Protein AF-A0AA85IUN3-F1 (afdb_monomer_lite)

InterPro domains:
  IPR039779 RFX-like DNA-binding protein [PTHR12619] (40-293)
  IPR057321 RFX1-4/6/8-like, BCD domain [PF25340] (62-292)

Sequence (294 aa):
MPSQHCSFDDDDDENSSYNKDDKRDIPSGKGGGSRLKNEPSLSSSSSSSSTSSFKEDVVTFCRLYALSAGYMLDAVVNLDFTAIETVWKAFWCTEEVRDSRLKQSLSQERLYSLVSDPAILQFVRLYDRTFYQSLAEVLIPNVLRPIPPTLTQAIRNFAKSLEGWMRQATLGLDSALVGLKVSAVSALAQTLRRYTSLNHLAQAARAVLKNANQINQMLTDLNRVDFNNVQEQASWVCQCSDATVSQLEHDFKRILQKHASLEEWAQWLDTVVTSILQPLEGNSLAYTKAARNK

Organism: Trichobilharzia regenti (NCBI:txid157069)

Radius of gyration: 29.85 Å; chains: 1; bounding box: 61×58×92 Å

Secondary structure (DSSP, 8-state):
------PPP-----------------------------PPP----SHHHHHHHHHHHHHHHHHHHHHHHHHHHHHHHTT-HHHHHHHHHHHH--SS-TT-TT--SS-HHHHHHHHTSHHHHHHHHHHHHHHHHHHHHHH-S-TTSPPPHHHHHHHHHHHHHHHHHHHHHTTTS-HHHHHHHHHHHHHHHHHHHHHHHHHHHHHHHHHHHT-HHHHHHHHHHHTTS-HHHHHHHHH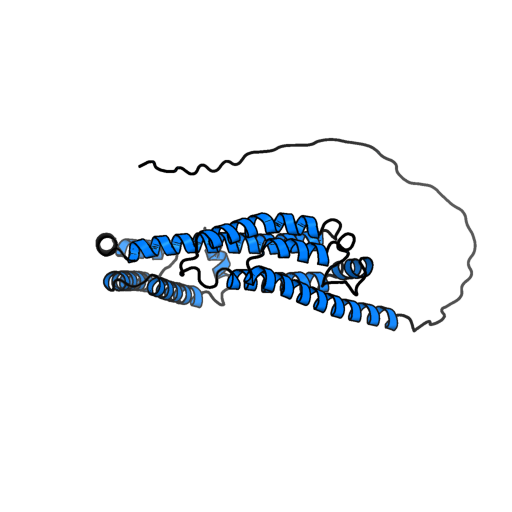HHH---HHHHHHHHHHHHHHHHTT--HHHHHHHHHHHHHHHHTTTTT-HHHHHHHHHT-

Foldseek 3Di:
DDDDDDDDDDDDDDDDDDDDDDDDDDDDDDDDDDDDDDDDDDPPDDVPPVVVVLVVLVVLLVVLVVVLLVQCLVCLLVLVLVVNLVSLLVSQVPPPCPDDPSPRPADPVSVQVQCVDPVSLVVCLVVLLVSLVVSLCSLQVDLLDDDPPVSLVSLLVSLVCQLVSLCVSNPPGDPSSSVSSNVSSPVSSVSSVVSSVSSVVSVVVQVQLVDLVSLVVVLVVLVPDDLVVVQVVCCVPPVDHSVLSVVVSVVVNVCSVVSHGSVVVVVVVVVNCCVVCVVVVPPPPVVVVVVVVD

Structure (mmCIF, N/CA/C/O backbone):
data_AF-A0AA85IUN3-F1
#
_entry.id   AF-A0AA85IUN3-F1
#
loop_
_atom_site.group_PDB
_atom_site.id
_atom_site.type_symbol
_atom_site.label_atom_id
_atom_site.label_alt_id
_atom_site.label_comp_id
_atom_site.label_asym_id
_atom_site.label_entity_id
_atom_site.label_seq_id
_atom_site.pdbx_PDB_ins_code
_atom_site.Cartn_x
_atom_site.Cartn_y
_atom_site.Cartn_z
_atom_site.occupancy
_atom_site.B_iso_or_equiv
_atom_site.auth_seq_id
_atom_site.auth_comp_id
_atom_site.auth_asym_id
_atom_site.auth_atom_id
_atom_site.pdbx_PDB_model_num
ATOM 1 N N . MET A 1 1 ? 13.852 -7.041 34.822 1.00 37.03 1 MET A N 1
ATOM 2 C CA . MET A 1 1 ? 13.313 -7.177 33.452 1.00 37.03 1 MET A CA 1
ATOM 3 C C . MET A 1 1 ? 13.438 -5.808 32.801 1.00 37.03 1 MET A C 1
ATOM 5 O O . MET A 1 1 ? 12.721 -4.916 33.234 1.00 37.03 1 MET A O 1
ATOM 9 N N . PRO A 1 2 ? 14.441 -5.582 31.938 1.00 30.70 2 PRO A N 1
ATOM 10 C CA . PRO A 1 2 ? 14.814 -4.238 31.513 1.00 30.70 2 PRO A CA 1
ATOM 11 C C . PRO A 1 2 ? 13.939 -3.737 30.359 1.00 30.70 2 PRO A C 1
ATOM 13 O O . PRO A 1 2 ? 13.685 -4.452 29.391 1.00 30.70 2 PRO A O 1
ATOM 16 N N . SER A 1 3 ? 13.498 -2.491 30.501 1.00 30.30 3 SER A N 1
ATOM 17 C CA . SER A 1 3 ? 12.753 -1.692 29.535 1.00 30.30 3 SER A CA 1
ATOM 18 C C . SER A 1 3 ? 13.647 -1.308 28.352 1.00 30.30 3 SER A C 1
ATOM 20 O O . SER A 1 3 ? 14.710 -0.725 28.553 1.00 30.30 3 SER A O 1
ATOM 22 N N . GLN A 1 4 ? 13.225 -1.610 27.123 1.00 35.62 4 GLN A N 1
ATOM 23 C CA . GLN A 1 4 ? 13.890 -1.117 25.915 1.00 35.62 4 GLN A CA 1
ATOM 24 C C . GLN A 1 4 ? 13.298 0.239 25.517 1.00 35.62 4 GLN A C 1
ATOM 26 O O . GLN A 1 4 ? 12.176 0.329 25.024 1.00 35.62 4 GLN A O 1
ATOM 31 N N . HIS A 1 5 ? 14.080 1.287 25.767 1.00 30.17 5 HIS A N 1
ATOM 32 C CA . HIS A 1 5 ? 13.984 2.583 25.105 1.00 30.17 5 HIS A CA 1
ATOM 33 C C . HIS A 1 5 ? 14.525 2.419 23.677 1.00 30.17 5 HIS A C 1
ATOM 35 O O . HIS A 1 5 ? 15.660 1.977 23.508 1.00 30.17 5 HIS A O 1
ATOM 41 N N . CYS A 1 6 ? 13.742 2.775 22.659 1.00 30.34 6 CYS A N 1
ATOM 42 C CA . CYS A 1 6 ? 14.269 3.004 21.313 1.00 30.34 6 CYS A CA 1
ATOM 43 C C . CYS A 1 6 ? 14.394 4.512 21.099 1.00 30.34 6 CYS A C 1
ATOM 45 O O . CYS A 1 6 ? 13.388 5.206 20.952 1.00 30.34 6 CYS A O 1
ATOM 47 N N . SER A 1 7 ? 15.636 4.985 21.135 1.00 26.11 7 SER A N 1
ATOM 48 C CA . SER A 1 7 ? 16.068 6.296 20.657 1.00 26.11 7 SER A CA 1
ATOM 49 C C . SER A 1 7 ? 16.063 6.296 19.126 1.00 26.11 7 SER A C 1
ATOM 51 O O . SER A 1 7 ? 16.419 5.290 18.511 1.00 26.11 7 SER A O 1
ATOM 53 N N . PHE A 1 8 ? 15.621 7.398 18.525 1.00 31.77 8 PHE A N 1
ATOM 54 C CA . PHE A 1 8 ? 15.791 7.685 17.103 1.00 31.77 8 PHE A CA 1
ATOM 55 C C . PHE A 1 8 ? 16.961 8.663 16.981 1.00 31.77 8 PHE A C 1
ATOM 57 O O . PHE A 1 8 ? 16.885 9.752 17.545 1.00 31.77 8 PHE A O 1
ATOM 64 N N . ASP A 1 9 ? 18.011 8.236 16.284 1.00 29.97 9 ASP A N 1
ATOM 65 C CA . ASP A 1 9 ? 19.128 9.073 15.851 1.00 29.97 9 ASP A CA 1
ATOM 66 C C . ASP A 1 9 ? 18.795 9.613 14.449 1.00 29.97 9 ASP A C 1
ATOM 68 O O . ASP A 1 9 ? 18.555 8.829 13.526 1.00 29.97 9 ASP A O 1
ATOM 72 N N . ASP A 1 10 ? 18.749 10.938 14.315 1.00 32.06 10 ASP A N 1
ATOM 73 C CA . ASP A 1 10 ? 18.833 11.674 13.051 1.00 32.06 10 ASP A CA 1
ATOM 74 C C . ASP A 1 10 ? 20.176 12.407 13.095 1.00 32.06 10 ASP A C 1
ATOM 76 O O . ASP A 1 10 ? 20.345 13.279 13.943 1.00 32.06 10 ASP A O 1
ATOM 80 N N . ASP A 1 11 ? 21.104 12.051 12.209 1.00 32.88 11 ASP A N 1
ATOM 81 C CA . ASP A 1 11 ? 22.369 12.761 12.022 1.00 32.88 11 ASP A CA 1
ATOM 82 C C . ASP A 1 11 ? 22.768 12.768 10.534 1.00 32.88 11 ASP A C 1
ATOM 84 O O . ASP A 1 11 ? 22.587 11.778 9.813 1.00 32.88 11 ASP A O 1
ATOM 88 N N . ASP A 1 12 ? 23.343 13.919 10.169 1.00 33.00 12 ASP A N 1
ATOM 89 C CA . ASP A 1 12 ? 24.314 14.202 9.101 1.00 33.00 12 ASP A CA 1
ATOM 90 C C . ASP A 1 12 ? 23.817 14.324 7.636 1.00 33.00 12 ASP A C 1
ATOM 92 O O . ASP A 1 12 ? 22.993 13.558 7.143 1.00 33.00 12 ASP A O 1
ATOM 96 N N . ASP A 1 13 ? 24.322 15.231 6.792 1.00 32.50 13 ASP A N 1
ATOM 97 C CA . ASP A 1 13 ? 25.187 16.396 6.988 1.00 32.50 13 ASP A CA 1
ATOM 98 C C . ASP A 1 13 ? 25.218 17.255 5.707 1.00 32.50 13 ASP A C 1
ATOM 100 O O . ASP A 1 13 ? 25.005 16.789 4.585 1.00 32.50 13 ASP A O 1
ATOM 104 N N . GLU A 1 14 ? 25.507 18.529 5.943 1.00 29.39 14 GLU A N 1
ATOM 105 C CA . GLU A 1 14 ? 26.376 19.472 5.229 1.00 29.39 14 GLU A CA 1
ATOM 106 C C . GLU A 1 14 ? 26.946 19.232 3.795 1.00 29.39 14 GLU A C 1
ATOM 108 O O . GLU A 1 14 ? 27.650 18.277 3.490 1.00 29.39 14 GLU A O 1
ATOM 113 N N . ASN A 1 15 ? 26.817 20.321 3.011 1.00 27.33 15 ASN A N 1
ATOM 114 C CA . ASN A 1 15 ? 27.890 21.076 2.323 1.00 27.33 15 ASN A CA 1
ATOM 115 C C . ASN A 1 15 ? 28.485 20.583 0.979 1.00 27.33 15 ASN A C 1
ATOM 117 O O . ASN A 1 15 ? 29.079 19.517 0.884 1.00 27.33 15 ASN A O 1
ATOM 121 N N . SER A 1 16 ? 28.477 21.461 -0.039 1.00 28.55 16 SER A N 1
ATOM 122 C CA . SER A 1 16 ? 29.704 21.874 -0.753 1.00 28.55 16 SER A CA 1
ATOM 123 C C . SER A 1 16 ? 29.454 23.023 -1.747 1.00 28.55 16 SER A C 1
ATOM 125 O O . SER A 1 16 ? 28.372 23.201 -2.301 1.00 28.55 16 SER A O 1
ATOM 127 N N . SER A 1 17 ? 30.519 23.793 -1.940 1.00 25.77 17 SER A N 1
ATOM 128 C CA . SER A 1 17 ? 30.672 25.132 -2.501 1.00 25.77 17 SER A CA 1
ATOM 129 C C . SER A 1 17 ? 31.400 25.131 -3.867 1.00 25.77 17 SER A C 1
ATOM 131 O O . SER A 1 17 ? 31.991 24.124 -4.244 1.00 25.77 17 SER A O 1
ATOM 133 N N . TYR A 1 18 ? 31.474 26.321 -4.498 1.00 27.25 18 TYR A N 1
ATOM 134 C CA . TYR A 1 18 ? 32.397 26.772 -5.577 1.00 27.25 18 TYR A CA 1
ATOM 135 C C . TYR A 1 18 ? 32.131 26.241 -7.007 1.00 27.25 18 TYR A C 1
ATOM 137 O O . TYR A 1 18 ? 31.728 25.102 -7.171 1.00 27.25 18 TYR A O 1
ATOM 145 N N . ASN A 1 19 ? 32.315 26.955 -8.134 1.00 28.48 19 ASN A N 1
ATOM 146 C CA . ASN A 1 19 ? 33.008 28.196 -8.561 1.00 28.48 19 ASN A CA 1
ATOM 147 C C . ASN A 1 19 ? 32.305 28.694 -9.866 1.00 28.48 19 ASN A C 1
ATOM 149 O O . ASN A 1 19 ? 31.767 27.869 -10.596 1.00 28.48 19 ASN A O 1
ATOM 153 N N . LYS A 1 20 ? 32.062 29.994 -10.106 1.00 29.80 20 LYS A N 1
ATOM 154 C CA . LYS A 1 20 ? 32.876 31.017 -10.822 1.00 29.80 20 LYS A CA 1
ATOM 155 C C . LYS A 1 20 ? 33.316 30.724 -12.275 1.00 29.80 20 LYS A C 1
ATOM 157 O O . LYS A 1 20 ? 33.877 29.673 -12.549 1.00 29.80 20 LYS A O 1
ATOM 162 N N . ASP A 1 21 ? 33.140 31.778 -13.091 1.00 31.59 21 ASP A N 1
ATOM 163 C CA . ASP A 1 21 ? 33.751 32.144 -14.392 1.00 31.59 21 ASP A CA 1
ATOM 164 C C . ASP A 1 21 ? 32.856 31.954 -15.631 1.00 31.59 21 ASP A C 1
ATOM 166 O O . ASP A 1 21 ? 32.125 30.979 -15.735 1.00 31.59 21 ASP A O 1
ATOM 170 N N . ASP A 1 22 ? 32.879 32.776 -16.681 1.00 33.44 22 ASP A N 1
ATOM 171 C CA . ASP A 1 22 ? 33.095 34.212 -16.906 1.00 33.44 22 ASP A CA 1
ATOM 172 C C . ASP A 1 22 ? 32.627 34.464 -18.368 1.00 33.44 22 ASP A C 1
ATOM 174 O O . ASP A 1 22 ? 32.511 33.546 -19.181 1.00 33.44 22 ASP A O 1
ATOM 178 N N . LYS A 1 23 ? 32.324 35.719 -18.688 1.00 33.06 23 LYS A N 1
ATOM 179 C CA . LYS A 1 23 ? 31.712 36.277 -19.911 1.00 33.06 23 LYS A CA 1
ATOM 180 C C . LYS A 1 23 ? 32.319 35.855 -21.268 1.00 33.06 23 LYS A C 1
ATOM 182 O O . LYS A 1 23 ? 33.537 35.748 -21.407 1.00 33.06 23 LYS A O 1
ATOM 187 N N . ARG A 1 24 ? 31.489 35.905 -22.333 1.00 30.31 24 ARG A N 1
ATOM 188 C CA . ARG A 1 24 ? 31.649 36.877 -23.451 1.00 30.31 24 ARG A CA 1
ATOM 189 C C . ARG A 1 24 ? 30.483 36.893 -24.458 1.00 30.31 24 ARG A C 1
ATOM 191 O O . ARG A 1 24 ? 30.042 35.860 -24.946 1.00 30.31 24 ARG A O 1
ATOM 198 N N . ASP A 1 25 ? 30.072 38.118 -24.780 1.00 33.16 25 ASP A N 1
ATOM 199 C CA . ASP A 1 25 ? 29.035 38.555 -25.721 1.00 33.16 25 ASP A CA 1
ATOM 200 C C . ASP A 1 25 ? 29.553 38.752 -27.173 1.00 33.16 25 ASP A C 1
ATOM 202 O O . ASP A 1 25 ? 30.618 39.330 -27.368 1.00 33.16 25 ASP A O 1
ATOM 206 N N . ILE A 1 26 ? 28.755 38.279 -28.149 1.00 34.84 26 ILE A N 1
ATOM 207 C CA . ILE A 1 26 ? 28.127 38.953 -29.331 1.00 34.84 26 ILE A CA 1
ATOM 208 C C . ILE A 1 26 ? 28.970 39.693 -30.429 1.00 34.84 26 ILE A C 1
ATOM 210 O O . ILE A 1 26 ? 30.052 40.206 -30.167 1.00 34.84 26 ILE A O 1
ATOM 214 N N . PRO A 1 27 ? 28.481 39.732 -31.707 1.00 47.47 27 PRO A N 1
ATOM 215 C CA . PRO A 1 27 ? 29.265 39.615 -32.947 1.00 47.47 27 PRO A CA 1
ATOM 216 C C . PRO A 1 27 ? 29.173 40.829 -33.910 1.00 47.47 27 PRO A C 1
ATOM 218 O O . PRO A 1 27 ? 28.515 41.825 -33.625 1.00 47.47 27 PRO A O 1
ATOM 221 N N . SER A 1 28 ? 29.779 40.710 -35.105 1.00 32.25 28 SER A N 1
ATOM 222 C CA . SER A 1 28 ? 29.529 41.472 -36.359 1.00 32.25 28 SER A CA 1
ATOM 223 C C . SER A 1 28 ? 30.390 40.851 -37.483 1.00 32.25 28 SER A C 1
ATOM 225 O O . SER A 1 28 ? 31.487 40.404 -37.189 1.00 32.25 28 SER A O 1
ATOM 227 N N . GLY A 1 29 ? 30.069 40.765 -38.779 1.00 29.89 29 GLY A N 1
ATOM 228 C CA . GLY A 1 29 ? 28.928 41.148 -39.606 1.00 29.89 29 GLY A CA 1
ATOM 229 C C . GLY A 1 29 ? 29.334 41.128 -41.106 1.00 29.89 29 GLY A C 1
ATOM 230 O O . GLY A 1 29 ? 30.452 41.506 -41.434 1.00 29.89 29 GLY A O 1
ATOM 231 N N . LYS A 1 30 ? 28.368 40.776 -41.978 1.00 31.20 30 LYS A N 1
ATOM 232 C CA . LYS A 1 30 ? 28.161 41.135 -43.413 1.00 31.20 30 LYS A CA 1
ATOM 233 C C . LYS A 1 30 ? 28.865 40.428 -44.598 1.00 31.20 30 LYS A C 1
ATOM 235 O O . LYS A 1 30 ? 30.079 40.415 -44.729 1.00 31.20 30 LYS A O 1
ATOM 240 N N . GLY A 1 31 ? 27.994 40.114 -45.576 1.00 29.70 31 GLY A N 1
ATOM 241 C CA . GLY A 1 31 ? 28.210 40.061 -47.037 1.00 29.70 31 GLY A CA 1
ATOM 242 C C . GLY A 1 31 ? 27.924 38.670 -47.618 1.00 29.70 31 GLY A C 1
ATOM 243 O O . GLY A 1 31 ? 28.527 37.716 -47.165 1.00 29.70 31 GLY A O 1
ATOM 244 N N . GLY A 1 32 ? 27.042 38.400 -48.583 1.00 28.91 32 GLY A N 1
ATOM 245 C CA . GLY A 1 32 ? 26.171 39.171 -49.472 1.00 28.91 32 GLY A CA 1
ATOM 246 C C . GLY A 1 32 ? 25.905 38.306 -50.725 1.00 28.91 32 GLY A C 1
ATOM 247 O O . GLY A 1 32 ? 26.834 37.670 -51.206 1.00 28.91 32 GLY A O 1
ATOM 248 N N . GLY A 1 33 ? 24.676 38.291 -51.266 1.00 29.78 33 GLY A N 1
ATOM 249 C CA . GLY A 1 33 ? 24.430 37.960 -52.685 1.00 29.78 33 GLY A CA 1
ATOM 250 C C . GLY A 1 33 ? 23.595 36.715 -53.051 1.00 29.78 33 GLY A C 1
ATOM 251 O O . GLY A 1 33 ? 24.077 35.594 -53.003 1.00 29.78 33 GLY A O 1
ATOM 252 N N . SER A 1 34 ? 22.398 36.991 -53.596 1.00 34.56 34 SER A N 1
ATOM 253 C CA . SER A 1 34 ? 21.799 36.350 -54.793 1.00 34.56 34 SER A CA 1
ATOM 254 C C . SER A 1 34 ? 20.933 35.074 -54.693 1.00 34.56 34 SER A C 1
ATOM 256 O O . SER A 1 34 ? 21.326 33.971 -55.042 1.00 34.56 34 SER A O 1
ATOM 258 N N . ARG A 1 35 ? 19.663 35.314 -54.341 1.00 33.25 35 ARG A N 1
ATOM 259 C CA . ARG A 1 35 ? 18.396 34.955 -55.032 1.00 33.25 35 ARG A CA 1
ATOM 260 C C . ARG A 1 35 ? 18.445 33.988 -56.242 1.00 33.25 35 ARG A C 1
ATOM 262 O O . ARG A 1 35 ? 18.804 34.417 -57.332 1.00 33.25 35 ARG A O 1
ATOM 269 N N . LEU A 1 36 ? 17.815 32.814 -56.106 1.00 35.56 36 LEU A N 1
ATOM 270 C CA . LEU A 1 36 ? 16.981 32.173 -57.141 1.00 35.56 36 LEU A CA 1
ATOM 271 C C . LEU A 1 36 ? 15.770 31.494 -56.473 1.00 35.56 36 LEU A C 1
ATOM 273 O O . LEU A 1 36 ? 15.908 30.774 -55.489 1.00 35.56 36 LEU A O 1
ATOM 277 N N . LYS A 1 37 ? 14.576 31.796 -56.992 1.00 36.66 37 LYS A N 1
ATOM 278 C CA . LYS A 1 37 ? 13.285 31.202 -56.619 1.00 36.66 37 LYS A CA 1
ATOM 279 C C . LYS A 1 37 ? 13.107 29.880 -57.371 1.00 36.66 37 LYS A C 1
ATOM 281 O O . LYS A 1 37 ? 13.406 29.861 -58.558 1.00 36.66 37 LYS A O 1
ATOM 286 N N . ASN A 1 38 ? 12.537 28.864 -56.724 1.00 33.88 38 ASN A N 1
ATOM 287 C CA . ASN A 1 38 ? 11.651 27.879 -57.354 1.00 33.88 38 ASN A CA 1
ATOM 288 C C . ASN A 1 38 ? 10.685 27.309 -56.295 1.00 33.88 38 ASN A C 1
ATOM 290 O O . ASN A 1 38 ? 11.098 26.945 -55.198 1.00 33.88 38 ASN A O 1
ATOM 294 N N . GLU A 1 39 ? 9.400 27.332 -56.643 1.00 37.00 39 GLU A N 1
ATOM 295 C CA . GLU A 1 39 ? 8.210 26.870 -55.903 1.00 37.00 39 GLU A CA 1
ATOM 296 C C . GLU A 1 39 ? 8.082 25.320 -55.916 1.00 37.00 39 GLU A C 1
ATOM 298 O O . GLU A 1 39 ? 8.860 24.654 -56.605 1.00 37.00 39 GLU A O 1
ATOM 303 N N . PRO A 1 40 ? 7.163 24.722 -55.127 1.00 40.44 40 PRO A N 1
ATOM 304 C CA . PRO A 1 40 ? 7.399 23.478 -54.403 1.00 40.44 40 PRO A CA 1
ATOM 305 C C . PRO A 1 40 ? 7.016 22.222 -55.189 1.00 40.44 40 PRO A C 1
ATOM 307 O O . PRO A 1 40 ? 5.962 22.142 -55.818 1.00 40.44 40 PRO A O 1
ATOM 310 N N . SER A 1 41 ? 7.833 21.178 -55.060 1.00 32.94 41 SER A N 1
ATOM 311 C CA . SER A 1 41 ? 7.421 19.810 -55.354 1.00 32.94 41 SER A CA 1
ATOM 312 C C . SER A 1 41 ? 6.710 19.220 -54.134 1.00 32.94 41 SER A C 1
ATOM 314 O O . SER A 1 41 ? 7.278 19.066 -53.054 1.00 32.94 41 SER A O 1
ATOM 316 N N . LEU A 1 42 ? 5.435 18.890 -54.326 1.00 47.66 42 LEU A N 1
ATOM 317 C CA . LEU A 1 42 ? 4.625 18.090 -53.415 1.00 47.66 42 LEU A CA 1
ATOM 318 C C . LEU A 1 42 ? 5.276 16.700 -53.263 1.00 47.66 42 LEU A C 1
ATOM 320 O O . LEU A 1 42 ? 5.166 15.859 -54.152 1.00 47.66 42 LEU A O 1
ATOM 324 N N . SER A 1 43 ? 5.951 16.443 -52.142 1.00 39.19 43 SER A N 1
ATOM 325 C CA . SER A 1 43 ? 6.335 15.094 -51.706 1.00 39.19 43 SER A CA 1
ATOM 326 C C . SER A 1 43 ? 5.476 14.674 -50.514 1.00 39.19 43 SER A C 1
ATOM 328 O O . SER A 1 43 ? 5.918 14.513 -49.380 1.00 39.19 43 SER A O 1
ATOM 330 N N . SER A 1 44 ? 4.191 14.463 -50.784 1.00 48.41 44 SER A N 1
ATOM 331 C CA . SER A 1 44 ? 3.369 13.591 -49.954 1.00 48.41 44 SER A CA 1
ATOM 332 C C . SER A 1 44 ? 3.851 12.153 -50.151 1.00 48.41 44 SER A C 1
ATOM 334 O O . SER A 1 44 ? 3.577 11.589 -51.209 1.00 48.41 44 SER A O 1
ATOM 336 N N . SER A 1 45 ? 4.590 11.596 -49.180 1.00 49.34 45 SER A N 1
ATOM 337 C CA . SER A 1 45 ? 4.588 10.174 -48.752 1.00 49.34 45 SER A CA 1
ATOM 338 C C . SER A 1 45 ? 5.872 9.810 -47.989 1.00 49.34 45 SER A C 1
ATOM 340 O O . SER A 1 45 ? 6.764 9.164 -48.529 1.00 49.34 45 SER A O 1
ATOM 342 N N . SER A 1 46 ? 5.975 10.189 -46.715 1.00 44.53 46 SER A N 1
ATOM 343 C CA . SER A 1 46 ? 6.959 9.581 -45.794 1.00 44.53 46 SER A CA 1
ATOM 344 C C . SER A 1 46 ? 6.514 9.543 -44.327 1.00 44.53 46 SER A C 1
ATOM 346 O O . SER A 1 46 ? 7.193 8.952 -43.494 1.00 44.53 46 SER A O 1
ATOM 348 N N . SER A 1 47 ? 5.340 10.084 -43.989 1.00 45.59 47 SER A N 1
ATOM 349 C CA . SER A 1 47 ? 4.822 10.100 -42.615 1.00 45.59 47 SER A CA 1
ATOM 350 C C . SER A 1 47 ? 4.149 8.794 -42.170 1.00 45.59 47 SER A C 1
ATOM 352 O O . SER A 1 47 ? 3.923 8.614 -40.979 1.00 45.59 47 SER A O 1
ATOM 354 N N . SER A 1 48 ? 3.841 7.857 -43.074 1.00 47.34 48 SER A N 1
ATOM 355 C CA . SER A 1 48 ? 3.134 6.613 -42.723 1.00 47.34 48 SER A CA 1
ATOM 356 C C . SER A 1 48 ? 4.041 5.499 -42.179 1.00 47.34 48 SER A C 1
ATOM 358 O O . SER A 1 48 ? 3.587 4.721 -41.344 1.00 47.34 48 SER A O 1
ATOM 360 N N . SER A 1 49 ? 5.313 5.434 -42.596 1.00 52.22 49 SER A N 1
ATOM 361 C CA . SER A 1 49 ? 6.243 4.355 -42.206 1.00 52.22 49 SER A CA 1
ATOM 362 C C . SER A 1 49 ? 6.869 4.550 -40.819 1.00 52.22 49 SER A C 1
ATOM 364 O O . SER A 1 49 ? 7.191 3.578 -40.140 1.00 52.22 49 SER A O 1
ATOM 366 N N . SER A 1 50 ? 7.056 5.796 -40.379 1.00 58.22 50 SER A N 1
ATOM 367 C CA . SER A 1 50 ? 7.638 6.108 -39.065 1.00 58.22 50 SER A CA 1
ATOM 368 C C . SER A 1 50 ? 6.612 5.911 -37.945 1.00 58.22 50 SER A C 1
ATOM 370 O O . SER A 1 50 ? 6.931 5.419 -36.865 1.00 58.22 50 SER A O 1
ATOM 372 N N . THR A 1 51 ? 5.347 6.246 -38.221 1.00 61.31 51 THR A N 1
ATOM 373 C CA . THR A 1 51 ? 4.238 6.097 -37.270 1.00 61.31 51 THR A CA 1
ATOM 374 C C . THR A 1 51 ? 3.797 4.641 -37.097 1.00 61.31 51 THR A C 1
ATOM 376 O O . THR A 1 51 ? 3.350 4.285 -36.007 1.00 61.31 51 THR A O 1
ATOM 379 N N . SER A 1 52 ? 3.923 3.784 -38.121 1.00 61.59 52 SER A N 1
ATOM 380 C CA . SER A 1 52 ? 3.676 2.340 -37.969 1.00 61.59 52 SER A CA 1
ATOM 381 C C . SER A 1 52 ? 4.712 1.693 -37.046 1.00 61.59 52 SER A C 1
ATOM 383 O O . SER A 1 52 ? 4.331 0.984 -36.119 1.00 61.59 52 SER A O 1
ATOM 385 N N . SER A 1 53 ? 5.990 2.044 -37.217 1.00 80.88 53 SER A N 1
ATOM 386 C CA . SER A 1 53 ? 7.097 1.550 -36.386 1.00 80.88 53 SER A CA 1
ATOM 387 C C . SER A 1 53 ? 6.965 1.963 -34.910 1.00 80.88 53 SER A C 1
ATOM 389 O O . SER A 1 53 ? 7.074 1.126 -34.018 1.00 80.88 53 SER A O 1
ATOM 391 N N . PHE A 1 54 ? 6.617 3.228 -34.628 1.00 85.06 54 PHE A N 1
ATOM 392 C CA . PHE A 1 54 ? 6.422 3.698 -33.246 1.00 85.06 54 PHE A CA 1
ATOM 393 C C . PHE A 1 54 ? 5.260 2.986 -32.537 1.00 85.06 54 PHE A C 1
ATOM 395 O O . PHE A 1 54 ? 5.367 2.622 -31.370 1.00 85.06 54 PHE A O 1
ATOM 402 N N . LYS A 1 55 ? 4.139 2.748 -33.228 1.00 87.62 55 LYS A N 1
ATOM 403 C CA . LYS A 1 55 ? 3.000 2.024 -32.637 1.00 87.62 55 LYS A CA 1
ATOM 404 C C . LYS A 1 55 ? 3.357 0.578 -32.288 1.00 87.62 55 LYS A C 1
ATOM 406 O O . LYS A 1 55 ? 2.937 0.088 -31.242 1.00 87.62 55 LYS A O 1
ATOM 411 N N . GLU A 1 56 ? 4.129 -0.093 -33.139 1.00 89.50 56 GLU A N 1
ATOM 412 C CA . GLU A 1 56 ? 4.644 -1.440 -32.865 1.00 89.50 56 GLU A CA 1
ATOM 413 C C . GLU A 1 56 ? 5.587 -1.449 -31.654 1.00 89.50 56 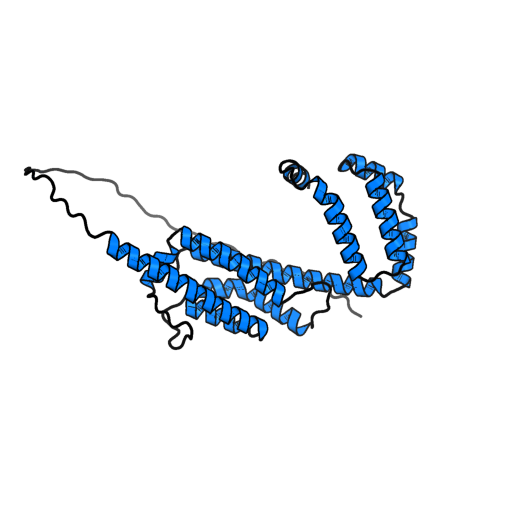GLU A C 1
ATOM 415 O O . GLU A 1 56 ? 5.503 -2.353 -30.815 1.00 89.50 56 GLU A O 1
ATOM 420 N N . ASP A 1 57 ? 6.407 -0.408 -31.502 1.00 90.50 57 ASP A N 1
ATOM 421 C CA . ASP A 1 57 ? 7.272 -0.223 -30.337 1.00 90.50 57 ASP A CA 1
ATOM 422 C C . ASP A 1 57 ? 6.483 -0.009 -29.052 1.00 90.50 57 ASP A C 1
ATOM 424 O O . ASP A 1 57 ? 6.793 -0.639 -28.044 1.00 90.50 57 ASP A O 1
ATOM 428 N N . VAL A 1 58 ? 5.420 0.800 -29.081 1.00 94.06 58 VAL A N 1
ATOM 429 C CA . VAL A 1 58 ? 4.526 0.982 -27.926 1.00 94.06 58 VAL A CA 1
ATOM 430 C C . VAL A 1 58 ? 3.905 -0.351 -27.506 1.00 94.06 58 VAL A C 1
ATOM 432 O O . VAL A 1 58 ? 3.916 -0.699 -26.326 1.00 94.06 58 VAL A O 1
ATOM 435 N N . VAL A 1 59 ? 3.390 -1.136 -28.458 1.00 92.62 59 VAL A N 1
ATOM 436 C CA . VAL A 1 59 ? 2.807 -2.457 -28.162 1.00 92.62 59 VAL A CA 1
ATOM 437 C C . VAL A 1 59 ? 3.858 -3.395 -27.568 1.00 92.62 59 VAL A C 1
ATOM 439 O O . VAL A 1 59 ? 3.582 -4.106 -26.598 1.00 92.62 59 VAL A O 1
ATOM 442 N N . THR A 1 60 ? 5.064 -3.386 -28.129 1.00 90.75 60 THR A N 1
ATOM 443 C CA . THR A 1 60 ? 6.193 -4.188 -27.649 1.00 90.75 60 THR A CA 1
ATOM 444 C C . THR A 1 60 ? 6.601 -3.776 -26.236 1.00 90.75 60 THR A C 1
ATOM 446 O O . THR A 1 60 ? 6.719 -4.635 -25.364 1.00 90.75 60 THR A O 1
ATOM 449 N N . PHE A 1 61 ? 6.724 -2.474 -25.975 1.00 92.56 61 PHE A N 1
ATOM 450 C CA . PHE A 1 61 ? 7.012 -1.918 -24.657 1.00 92.56 61 PHE A CA 1
ATOM 451 C C . PHE A 1 61 ? 5.971 -2.359 -23.628 1.00 92.56 61 PHE A C 1
ATOM 453 O O . PHE A 1 61 ? 6.339 -2.930 -22.606 1.00 92.56 61 PHE A O 1
ATOM 460 N N . CYS A 1 62 ? 4.676 -2.191 -23.915 1.00 94.06 62 CYS A N 1
ATOM 461 C CA . CYS A 1 62 ? 3.601 -2.599 -23.007 1.00 94.06 62 CYS A CA 1
ATOM 462 C C . CYS A 1 62 ? 3.652 -4.099 -22.679 1.00 94.06 62 CYS A C 1
ATOM 464 O O . CYS A 1 62 ? 3.457 -4.486 -21.527 1.00 94.06 62 CYS A O 1
ATOM 466 N N . ARG A 1 63 ? 3.950 -4.952 -23.669 1.00 92.19 63 ARG A N 1
ATOM 467 C CA . ARG A 1 63 ? 4.108 -6.401 -23.457 1.00 92.19 63 ARG A CA 1
ATOM 468 C C . ARG A 1 63 ? 5.302 -6.722 -22.565 1.00 92.19 63 ARG A C 1
ATOM 470 O O . ARG A 1 63 ? 5.163 -7.518 -21.642 1.00 92.19 63 ARG A O 1
ATOM 477 N N . LEU A 1 64 ? 6.453 -6.099 -22.815 1.00 90.69 64 LEU A N 1
ATOM 478 C CA . LEU A 1 64 ? 7.653 -6.292 -21.999 1.00 90.69 64 LEU A CA 1
ATOM 479 C C . LEU A 1 64 ? 7.447 -5.766 -20.570 1.00 90.69 64 LEU A C 1
ATOM 481 O O . LEU A 1 64 ? 7.908 -6.392 -19.619 1.00 90.69 64 LEU A O 1
ATOM 485 N N . TYR A 1 65 ? 6.725 -4.654 -20.410 1.00 94.06 65 TYR A N 1
ATOM 486 C CA . TYR A 1 65 ? 6.382 -4.082 -19.107 1.00 94.06 65 TYR A CA 1
ATOM 487 C C . TYR A 1 65 ? 5.460 -5.004 -18.304 1.00 94.06 65 TYR A C 1
ATOM 489 O O . TYR A 1 65 ? 5.668 -5.236 -17.116 1.00 94.06 65 TYR A O 1
ATOM 497 N N . ALA A 1 66 ? 4.459 -5.587 -18.966 1.00 94.88 66 ALA A N 1
ATOM 498 C CA . ALA A 1 66 ? 3.586 -6.574 -18.344 1.00 94.88 66 ALA A CA 1
ATOM 499 C C . ALA A 1 66 ? 4.341 -7.861 -17.979 1.00 94.88 66 ALA A C 1
ATOM 501 O O . ALA A 1 66 ? 4.127 -8.425 -16.907 1.00 94.88 66 ALA A O 1
ATOM 502 N N . LEU A 1 67 ? 5.263 -8.304 -18.837 1.00 93.06 67 LEU A N 1
ATOM 503 C CA . LEU A 1 67 ? 6.101 -9.472 -18.577 1.00 93.06 67 LEU A CA 1
ATOM 504 C C . LEU A 1 67 ? 7.035 -9.252 -17.377 1.00 93.06 67 LEU A C 1
ATOM 506 O O . LEU A 1 67 ? 7.148 -10.133 -16.526 1.00 93.06 67 LEU A O 1
ATOM 510 N N . SER A 1 68 ? 7.664 -8.076 -17.266 1.00 93.38 68 SER A N 1
ATOM 511 C CA . SER A 1 68 ? 8.505 -7.740 -16.111 1.00 93.38 68 SER A CA 1
ATOM 512 C C . SER A 1 68 ? 7.683 -7.691 -14.820 1.00 93.38 68 SER A C 1
ATOM 514 O O . SER A 1 68 ? 8.110 -8.241 -13.806 1.00 93.38 68 SER A O 1
ATOM 516 N N . ALA A 1 69 ? 6.467 -7.140 -14.865 1.00 96.12 69 ALA A N 1
ATOM 517 C CA . ALA A 1 69 ? 5.522 -7.187 -13.751 1.00 96.12 69 ALA A CA 1
ATOM 518 C C . ALA A 1 69 ? 5.151 -8.622 -13.346 1.00 96.12 69 ALA A C 1
ATOM 520 O O . ALA A 1 69 ? 5.100 -8.921 -12.155 1.00 96.12 69 ALA A O 1
ATOM 521 N N . GLY A 1 70 ? 4.977 -9.525 -14.315 1.00 96.31 70 GLY A N 1
ATOM 522 C CA . GLY A 1 70 ? 4.769 -10.950 -14.059 1.00 96.31 70 GLY A CA 1
ATOM 523 C C . GLY A 1 70 ? 5.929 -11.593 -13.293 1.00 96.31 70 GLY A C 1
ATOM 524 O O . GLY A 1 70 ? 5.698 -12.271 -12.295 1.00 96.31 70 GLY A O 1
ATOM 525 N N . TYR A 1 71 ? 7.176 -11.329 -13.697 1.00 95.06 71 TYR A N 1
ATOM 526 C CA . TYR A 1 71 ? 8.352 -11.834 -12.975 1.00 95.06 71 TYR A CA 1
ATOM 527 C C . TYR A 1 71 ? 8.500 -11.234 -11.577 1.00 95.06 71 TYR A C 1
ATOM 529 O O . TYR A 1 71 ? 8.864 -11.940 -10.642 1.00 95.06 71 TYR A O 1
ATOM 537 N N . MET A 1 72 ? 8.192 -9.946 -11.412 1.00 96.44 72 MET A N 1
ATOM 538 C CA . MET A 1 72 ? 8.188 -9.313 -10.093 1.00 96.44 72 MET A CA 1
ATOM 539 C C . MET A 1 72 ? 7.120 -9.913 -9.175 1.00 96.44 72 MET A C 1
ATOM 541 O O . MET A 1 72 ? 7.381 -10.117 -7.994 1.00 96.44 72 MET A O 1
ATOM 545 N N . LEU A 1 73 ? 5.929 -10.211 -9.699 1.00 97.19 73 LEU A N 1
ATOM 546 C CA . LEU A 1 73 ? 4.874 -10.857 -8.924 1.00 97.19 73 LEU A CA 1
ATOM 547 C C . LEU A 1 73 ? 5.281 -12.270 -8.494 1.00 97.19 73 LEU A C 1
ATOM 549 O O . LEU A 1 73 ? 5.107 -12.611 -7.329 1.00 97.19 73 LEU A O 1
ATOM 553 N N . ASP A 1 74 ? 5.853 -13.066 -9.400 1.00 96.19 74 ASP A N 1
ATOM 554 C CA . ASP A 1 74 ? 6.371 -14.401 -9.077 1.00 96.19 74 ASP A CA 1
ATOM 555 C C . ASP A 1 74 ? 7.455 -14.334 -7.989 1.00 96.19 74 ASP A C 1
ATOM 557 O O . ASP A 1 74 ? 7.396 -15.060 -6.998 1.00 96.19 74 ASP A O 1
ATOM 561 N N . ALA A 1 75 ? 8.384 -13.381 -8.102 1.00 96.19 75 ALA A N 1
ATOM 562 C CA . ALA A 1 75 ? 9.390 -13.113 -7.079 1.00 96.19 75 ALA A CA 1
ATOM 563 C C . ALA A 1 75 ? 8.762 -12.779 -5.712 1.00 96.19 75 ALA A C 1
ATOM 565 O O . ALA A 1 75 ? 9.172 -13.328 -4.691 1.00 96.19 75 ALA A O 1
ATOM 566 N N . VAL A 1 76 ? 7.723 -11.934 -5.681 1.00 96.38 76 VAL A N 1
ATOM 567 C CA . VAL A 1 76 ? 6.988 -11.596 -4.450 1.00 96.38 76 VAL A CA 1
ATOM 568 C C . VAL A 1 76 ? 6.272 -12.809 -3.855 1.00 96.38 76 VAL A C 1
ATOM 570 O O . VAL A 1 76 ? 6.361 -13.025 -2.648 1.00 96.38 76 VAL A O 1
ATOM 573 N N . VAL A 1 77 ? 5.589 -13.614 -4.674 1.00 94.94 77 VAL A N 1
ATOM 574 C CA . VAL A 1 77 ? 4.876 -14.824 -4.222 1.00 94.94 77 VAL A CA 1
ATOM 575 C C . VAL A 1 77 ? 5.848 -15.842 -3.623 1.00 94.94 77 VAL A C 1
ATOM 577 O O . VAL A 1 77 ? 5.540 -16.462 -2.606 1.00 94.94 77 VAL A O 1
ATOM 580 N N . ASN A 1 78 ? 7.040 -15.965 -4.207 1.00 95.81 78 ASN A N 1
ATOM 581 C CA . ASN A 1 78 ? 8.100 -16.850 -3.728 1.00 95.81 78 ASN A CA 1
ATOM 582 C C . ASN A 1 78 ? 8.992 -16.217 -2.640 1.00 95.81 78 ASN A C 1
ATOM 584 O O . ASN A 1 78 ? 9.934 -16.859 -2.179 1.00 95.81 78 ASN A O 1
ATOM 588 N N . LEU A 1 79 ? 8.699 -14.981 -2.208 1.00 95.06 79 LEU A N 1
ATOM 589 C CA . LEU A 1 79 ? 9.471 -14.202 -1.227 1.00 95.06 79 LEU A CA 1
ATOM 590 C C . LEU A 1 79 ? 10.947 -13.967 -1.613 1.00 95.06 79 LEU A C 1
ATOM 592 O O . LEU A 1 79 ? 11.776 -13.657 -0.754 1.00 95.06 79 LEU A O 1
ATOM 596 N N . ASP A 1 80 ? 11.274 -14.053 -2.903 1.00 96.31 80 ASP A N 1
ATOM 597 C CA . ASP A 1 80 ? 12.582 -13.705 -3.460 1.00 96.31 80 ASP A CA 1
ATOM 598 C C . ASP A 1 80 ? 12.612 -12.221 -3.845 1.00 96.31 80 ASP A C 1
ATOM 600 O O . ASP A 1 80 ? 12.568 -11.830 -5.011 1.00 96.31 80 ASP A O 1
ATOM 604 N N . PHE A 1 81 ? 12.669 -11.348 -2.841 1.00 96.25 81 PHE A N 1
ATOM 605 C CA . PHE A 1 81 ? 12.643 -9.903 -3.080 1.00 96.25 81 PHE A CA 1
ATOM 606 C C . PHE A 1 81 ? 13.847 -9.390 -3.878 1.00 96.25 81 PHE A C 1
ATOM 608 O O . PHE A 1 81 ? 13.729 -8.395 -4.591 1.00 96.25 81 PHE A O 1
ATOM 615 N N . THR A 1 82 ? 14.996 -10.061 -3.793 1.00 94.50 82 THR A N 1
ATOM 616 C CA . THR A 1 82 ? 16.208 -9.703 -4.543 1.00 94.50 82 THR A CA 1
ATOM 617 C C . THR A 1 82 ? 16.062 -9.912 -6.049 1.00 94.50 82 THR A C 1
ATOM 619 O O . THR A 1 82 ? 16.656 -9.171 -6.837 1.00 94.50 82 THR A O 1
ATOM 622 N N . ALA A 1 83 ? 15.217 -10.849 -6.485 1.00 94.12 83 ALA A N 1
ATOM 623 C CA . ALA A 1 83 ? 14.921 -11.020 -7.904 1.00 94.12 83 ALA A CA 1
ATOM 624 C C . ALA A 1 83 ? 14.249 -9.782 -8.527 1.00 94.12 83 ALA A C 1
ATOM 626 O O . ALA A 1 83 ? 14.443 -9.525 -9.714 1.00 94.12 83 ALA A O 1
ATOM 627 N N . ILE A 1 84 ? 13.533 -8.961 -7.751 1.00 95.25 84 ILE A N 1
ATOM 628 C CA . ILE A 1 84 ? 12.889 -7.731 -8.251 1.00 95.25 84 ILE A CA 1
ATOM 629 C C . ILE A 1 84 ? 13.932 -6.718 -8.731 1.00 95.25 84 ILE A C 1
ATOM 631 O O . ILE A 1 84 ? 13.774 -6.135 -9.804 1.00 95.25 84 ILE A O 1
ATOM 635 N N . GLU A 1 85 ? 15.031 -6.557 -7.990 1.00 93.44 85 GLU A N 1
ATOM 636 C CA . GLU A 1 85 ? 16.160 -5.723 -8.416 1.00 93.44 85 GLU A CA 1
ATOM 637 C C . GLU A 1 85 ? 16.722 -6.212 -9.757 1.00 93.44 85 GLU A C 1
ATOM 639 O O . GLU A 1 85 ? 16.972 -5.419 -10.666 1.00 93.44 85 GLU A O 1
ATOM 644 N N . THR A 1 86 ? 16.866 -7.530 -9.899 1.00 91.06 86 THR A N 1
ATOM 645 C CA . THR A 1 86 ? 17.362 -8.158 -11.129 1.00 91.06 86 THR A CA 1
ATOM 646 C C . THR A 1 86 ? 16.408 -7.922 -12.298 1.00 91.06 86 THR A C 1
ATOM 648 O O . THR A 1 86 ? 16.858 -7.615 -13.399 1.00 91.06 86 THR A O 1
ATOM 651 N N . VAL A 1 87 ? 15.094 -8.007 -12.071 1.00 91.88 87 VAL A N 1
ATOM 652 C CA . VAL A 1 87 ? 14.074 -7.731 -13.092 1.00 91.88 87 VAL A CA 1
ATOM 653 C C . VAL A 1 87 ? 14.118 -6.269 -13.537 1.00 91.88 87 VAL A C 1
ATOM 655 O O . VAL A 1 87 ? 14.079 -6.001 -14.737 1.00 91.88 87 VAL A O 1
ATOM 658 N N . TRP A 1 88 ? 14.247 -5.320 -12.607 1.00 92.94 88 TRP A N 1
ATOM 659 C CA . TRP A 1 88 ? 14.386 -3.907 -12.960 1.00 92.94 88 TRP A CA 1
ATOM 660 C C . TRP A 1 88 ? 15.668 -3.620 -13.722 1.00 92.94 88 TRP A C 1
ATOM 662 O O . TRP A 1 88 ? 15.603 -2.952 -14.748 1.00 92.94 88 TRP A O 1
ATOM 672 N N . LYS A 1 89 ? 16.808 -4.156 -13.276 1.00 89.06 89 LYS A N 1
ATOM 673 C CA . LYS A 1 89 ? 18.075 -4.035 -14.005 1.00 89.06 89 LYS A CA 1
ATOM 674 C C . LYS A 1 89 ? 17.962 -4.642 -15.400 1.00 89.06 89 LYS A C 1
ATOM 676 O O . LYS A 1 89 ? 18.326 -3.994 -16.362 1.00 89.06 89 LYS A O 1
ATOM 681 N N . ALA A 1 90 ? 17.378 -5.827 -15.541 1.00 86.44 90 ALA A N 1
ATOM 682 C CA . ALA A 1 90 ? 17.191 -6.460 -16.844 1.00 86.44 90 ALA A CA 1
ATOM 683 C C . ALA A 1 90 ? 16.253 -5.680 -17.783 1.00 86.44 90 ALA A C 1
ATOM 685 O O . ALA A 1 90 ? 16.380 -5.802 -18.999 1.00 86.44 90 ALA A O 1
ATOM 686 N N . PHE A 1 91 ? 15.296 -4.920 -17.241 1.00 89.38 91 PHE A N 1
ATOM 687 C CA . PHE A 1 91 ? 14.381 -4.105 -18.037 1.00 89.38 91 PHE A CA 1
ATOM 688 C C . PHE A 1 91 ? 14.958 -2.718 -18.374 1.00 89.38 91 PHE A C 1
ATOM 690 O O . PHE A 1 91 ? 14.754 -2.226 -19.480 1.00 89.38 91 PHE A O 1
ATOM 697 N N . TRP A 1 92 ? 15.653 -2.072 -17.438 1.00 88.44 92 TRP A N 1
ATOM 698 C CA . TRP A 1 92 ? 16.102 -0.682 -17.576 1.00 88.44 92 TRP A CA 1
ATOM 699 C C . TRP A 1 92 ? 17.601 -0.535 -17.886 1.00 88.44 92 TRP A C 1
ATOM 701 O O . TRP A 1 92 ? 17.970 0.398 -18.592 1.00 88.44 92 TRP A O 1
ATOM 711 N N . CYS A 1 93 ? 18.457 -1.447 -17.412 1.00 75.50 93 CYS A N 1
ATOM 712 C CA . CYS A 1 93 ? 19.896 -1.486 -17.699 1.00 75.50 93 CYS A CA 1
ATOM 713 C C . CYS A 1 93 ? 20.191 -2.509 -18.809 1.00 75.50 93 CYS A C 1
ATOM 715 O O . CYS A 1 93 ? 20.339 -3.707 -18.567 1.00 75.50 93 CYS A O 1
ATOM 717 N N . THR A 1 94 ? 20.300 -2.041 -20.046 1.00 60.94 94 THR A N 1
ATOM 718 C CA . THR A 1 94 ? 20.418 -2.892 -21.241 1.00 60.94 94 THR A CA 1
ATOM 719 C C . THR A 1 94 ? 21.831 -3.379 -21.581 1.00 60.94 94 THR A C 1
ATOM 721 O O . THR A 1 94 ? 21.962 -4.184 -22.500 1.00 60.94 94 THR A O 1
ATOM 724 N N . GLU A 1 95 ? 22.884 -2.973 -20.860 1.00 52.97 95 GLU A N 1
ATOM 725 C CA . GLU A 1 95 ? 24.270 -3.291 -21.269 1.00 52.97 95 GLU A CA 1
ATOM 726 C C . GLU A 1 95 ? 24.936 -4.486 -20.555 1.00 52.97 95 GLU A C 1
ATOM 728 O O . GLU A 1 95 ? 25.862 -5.074 -21.112 1.00 52.97 95 GLU A O 1
ATOM 733 N N . GLU A 1 96 ? 24.469 -4.937 -19.382 1.00 49.41 96 GLU A N 1
ATOM 734 C CA . GLU A 1 96 ? 25.221 -5.944 -18.595 1.00 49.41 96 GLU A CA 1
ATOM 735 C C . GLU A 1 96 ? 24.539 -7.313 -18.423 1.00 49.41 96 GLU A C 1
ATOM 737 O O . GLU A 1 96 ? 25.195 -8.290 -18.052 1.00 49.41 96 GLU A O 1
ATOM 742 N N . VAL A 1 97 ? 23.249 -7.455 -18.745 1.00 52.84 97 VAL A N 1
ATOM 743 C CA . VAL A 1 97 ? 22.513 -8.709 -18.496 1.00 52.84 97 VAL A CA 1
ATOM 744 C C . VAL A 1 97 ? 22.415 -9.547 -19.775 1.00 52.84 97 VAL A C 1
ATOM 746 O O . VAL A 1 97 ? 21.417 -9.520 -20.490 1.00 52.84 97 VAL A O 1
ATOM 749 N N . ARG A 1 98 ? 23.459 -10.337 -20.059 1.00 47.44 98 ARG A N 1
ATOM 750 C CA . ARG A 1 98 ? 23.552 -11.207 -21.258 1.00 47.44 98 ARG A CA 1
ATOM 751 C C . ARG A 1 98 ? 22.514 -12.343 -21.312 1.00 47.44 98 ARG A C 1
ATOM 753 O O . ARG A 1 98 ? 22.393 -12.999 -22.347 1.00 47.44 98 ARG A O 1
ATOM 760 N N . ASP A 1 99 ? 21.764 -12.568 -20.232 1.00 46.81 99 ASP A N 1
ATOM 761 C CA . ASP A 1 99 ? 20.879 -13.729 -20.072 1.00 46.81 99 ASP A CA 1
ATOM 762 C C . ASP A 1 99 ? 19.519 -13.380 -19.438 1.00 46.81 99 ASP A C 1
ATOM 764 O O . ASP A 1 99 ? 19.000 -14.078 -18.566 1.00 46.81 99 ASP A O 1
ATOM 768 N N . SER A 1 100 ? 18.923 -12.249 -19.830 1.00 55.94 100 SER A N 1
ATOM 769 C CA . SER A 1 100 ? 17.590 -11.902 -19.337 1.00 55.94 100 SER A CA 1
ATOM 770 C C . SER A 1 100 ? 16.501 -12.683 -20.088 1.00 55.94 100 SER A C 1
ATOM 772 O O . SER A 1 100 ? 16.430 -12.693 -21.316 1.00 55.94 100 SER A O 1
ATOM 774 N N . ARG A 1 101 ? 15.560 -13.284 -19.345 1.00 59.38 101 ARG A N 1
ATOM 775 C CA . ARG A 1 101 ? 14.277 -13.786 -19.896 1.00 59.38 101 ARG A CA 1
ATOM 776 C C . ARG A 1 101 ? 13.429 -12.663 -20.519 1.00 59.38 101 ARG A C 1
ATOM 778 O O . ARG A 1 101 ? 12.460 -12.926 -21.219 1.00 59.38 101 ARG A O 1
ATOM 785 N N . LEU A 1 102 ? 13.827 -11.418 -20.257 1.00 66.25 102 LEU A N 1
ATOM 786 C CA . LEU A 1 102 ? 13.312 -10.180 -20.826 1.00 66.25 102 LEU A CA 1
ATOM 787 C C . LEU A 1 102 ? 14.065 -9.729 -22.087 1.00 66.25 102 LEU A C 1
ATOM 789 O O . LEU A 1 102 ? 13.886 -8.572 -22.452 1.00 66.25 102 LEU A O 1
ATOM 793 N N . LYS A 1 103 ? 14.893 -10.585 -22.723 1.00 61.31 103 LYS A N 1
ATOM 794 C CA . LYS A 1 103 ? 15.657 -10.281 -23.953 1.00 61.31 103 LYS A CA 1
ATOM 795 C C . LYS A 1 103 ? 14.864 -9.338 -24.856 1.00 61.31 103 LYS A C 1
ATOM 797 O O . LYS A 1 103 ? 13.868 -9.731 -25.464 1.00 61.31 103 LYS A O 1
ATOM 802 N N . GLN A 1 104 ? 15.273 -8.072 -24.851 1.00 63.06 104 GLN A N 1
ATOM 803 C CA . GLN A 1 104 ? 14.444 -7.007 -25.384 1.00 63.06 104 GLN A CA 1
ATOM 804 C C . GLN A 1 104 ? 14.467 -7.071 -26.905 1.00 63.06 104 GLN A C 1
ATOM 806 O O . GLN A 1 104 ? 15.512 -6.957 -27.538 1.00 63.06 104 GLN A O 1
ATOM 811 N N . SER A 1 105 ? 13.287 -7.218 -27.500 1.00 69.81 105 SER A N 1
ATOM 812 C CA . SER A 1 105 ? 13.065 -6.973 -28.927 1.00 69.81 105 SER A CA 1
ATOM 813 C C . SER A 1 105 ? 13.093 -5.477 -29.278 1.00 69.81 105 SER A C 1
ATOM 815 O O . SER A 1 105 ? 12.937 -5.115 -30.441 1.00 69.81 105 SER A O 1
ATOM 817 N N . LEU A 1 106 ? 13.265 -4.612 -28.275 1.00 78.69 106 LEU A N 1
ATOM 818 C CA . LEU A 1 106 ? 13.337 -3.162 -28.384 1.00 78.69 106 LEU A CA 1
ATOM 819 C C . LEU A 1 106 ? 14.772 -2.718 -28.076 1.00 78.69 106 LEU A C 1
ATOM 821 O O . LEU A 1 106 ? 15.310 -3.095 -27.039 1.00 78.69 106 LEU A O 1
ATOM 825 N N . SER A 1 107 ? 15.395 -1.939 -28.963 1.00 82.69 107 SER A N 1
ATOM 826 C CA . SER A 1 107 ? 16.729 -1.393 -28.686 1.00 82.69 107 SER A CA 1
ATOM 827 C C . SER A 1 107 ? 16.663 -0.301 -27.617 1.00 82.69 107 SER A C 1
ATOM 829 O O . SER A 1 107 ? 15.610 0.303 -27.388 1.00 82.69 107 SER A O 1
ATOM 831 N N . GLN A 1 108 ? 17.802 -0.016 -26.992 1.00 80.44 108 GLN A N 1
ATOM 832 C CA . GLN A 1 108 ? 17.915 1.001 -25.950 1.00 80.44 108 GLN A CA 1
ATOM 833 C C . GLN A 1 108 ? 17.520 2.394 -26.460 1.00 80.44 108 GLN A C 1
ATOM 835 O O . GLN A 1 108 ? 16.778 3.106 -25.790 1.00 80.44 108 GLN A O 1
ATOM 840 N N . GLU A 1 109 ? 17.910 2.761 -27.681 1.00 83.88 109 GLU A N 1
ATOM 841 C CA . GLU A 1 109 ? 17.555 4.054 -28.277 1.00 83.88 109 GLU A CA 1
ATOM 842 C C . GLU A 1 109 ? 16.042 4.183 -28.490 1.00 83.88 109 GLU A C 1
ATOM 844 O O . GLU A 1 109 ? 15.457 5.240 -28.244 1.00 83.88 109 GLU A O 1
ATOM 849 N N . ARG A 1 110 ? 15.385 3.093 -28.914 1.00 87.81 110 ARG A N 1
ATOM 850 C CA . ARG A 1 110 ? 13.929 3.061 -29.121 1.00 87.81 110 ARG A CA 1
ATOM 851 C C . ARG A 1 110 ? 13.183 3.118 -27.792 1.00 87.81 110 ARG A C 1
ATOM 853 O O . ARG A 1 110 ? 12.202 3.850 -27.681 1.00 87.81 110 ARG A O 1
ATOM 860 N N . LEU A 1 111 ? 13.669 2.405 -26.774 1.00 88.44 111 LEU A N 1
ATOM 861 C CA . LEU A 1 111 ? 13.151 2.497 -25.409 1.00 88.44 111 LEU A CA 1
ATOM 862 C C . LEU A 1 111 ? 13.249 3.931 -24.884 1.00 88.44 111 LEU A C 1
ATOM 864 O O . LEU A 1 111 ? 12.270 4.447 -24.350 1.00 88.44 111 LEU A O 1
ATOM 868 N N . TYR A 1 112 ? 14.395 4.585 -25.079 1.00 87.25 112 TYR A N 1
ATOM 869 C CA . TYR A 1 112 ? 14.630 5.950 -24.611 1.00 87.25 112 TYR A CA 1
ATOM 870 C C . TYR A 1 112 ? 13.696 6.936 -25.312 1.00 87.25 112 TYR A C 1
ATOM 872 O O . TYR A 1 112 ? 13.048 7.741 -24.649 1.00 87.25 112 TYR A O 1
ATOM 880 N N . SER A 1 113 ? 13.534 6.804 -26.632 1.00 89.88 113 SER A N 1
ATOM 881 C CA . SER A 1 113 ? 12.580 7.615 -27.391 1.00 89.88 113 SER A CA 1
ATOM 882 C C . SER A 1 113 ? 11.135 7.430 -26.920 1.00 89.88 113 SER A C 1
ATOM 884 O O . SER A 1 113 ? 10.372 8.392 -26.940 1.00 89.88 113 SER A O 1
ATOM 886 N N . LEU A 1 114 ? 10.741 6.216 -26.522 1.00 91.31 114 LEU A N 1
ATOM 887 C CA . LEU A 1 114 ? 9.394 5.941 -26.022 1.00 91.31 114 LEU A CA 1
ATOM 888 C C . LEU A 1 114 ? 9.150 6.575 -24.657 1.00 91.31 114 LEU A C 1
ATOM 890 O O . LEU A 1 114 ? 8.109 7.186 -24.446 1.00 91.31 114 LEU A O 1
ATOM 894 N N . VAL A 1 115 ? 10.092 6.443 -23.723 1.00 91.25 115 VAL A N 1
ATOM 895 C CA . VAL A 1 115 ? 9.908 6.959 -22.356 1.00 91.25 115 VAL A CA 1
ATOM 896 C C . VAL A 1 115 ? 10.066 8.476 -22.244 1.00 91.25 115 VAL A C 1
ATOM 898 O O . VAL A 1 115 ? 9.789 9.031 -21.186 1.00 91.25 115 VAL A O 1
ATOM 901 N N . SER A 1 116 ? 10.445 9.157 -23.326 1.00 90.12 116 SER A N 1
ATOM 902 C CA . SER A 1 116 ? 10.320 10.613 -23.450 1.00 90.12 116 SER A CA 1
ATOM 903 C C . SER A 1 116 ? 8.909 11.069 -23.852 1.00 90.12 116 SER A C 1
ATOM 905 O O . SER A 1 116 ? 8.596 12.252 -23.721 1.00 90.12 116 SER A O 1
ATOM 907 N N . ASP A 1 117 ? 8.044 10.168 -24.335 1.00 93.56 117 ASP A N 1
ATOM 908 C CA . ASP A 1 117 ? 6.674 10.507 -24.722 1.00 93.56 117 ASP A CA 1
ATOM 909 C C . ASP A 1 117 ? 5.760 10.653 -23.479 1.00 93.56 117 ASP A C 1
ATOM 911 O O . ASP A 1 117 ? 5.672 9.732 -22.652 1.00 93.56 117 ASP A O 1
ATOM 915 N N . PRO A 1 118 ? 5.031 11.778 -23.323 1.00 95.12 118 PRO A N 1
ATOM 916 C CA . PRO A 1 118 ? 4.172 12.011 -22.162 1.00 95.12 118 PRO A CA 1
ATOM 917 C C . PRO A 1 118 ? 3.075 10.959 -21.950 1.00 95.12 118 PRO A C 1
ATOM 919 O O . PRO A 1 118 ? 2.724 10.675 -20.802 1.00 95.12 118 PRO A O 1
ATOM 922 N N . ALA A 1 119 ? 2.531 10.369 -23.019 1.00 95.69 119 ALA A N 1
ATOM 923 C CA . ALA A 1 119 ? 1.507 9.335 -22.909 1.00 95.69 119 ALA A CA 1
ATOM 924 C C . ALA A 1 119 ? 2.101 8.026 -22.370 1.00 95.69 119 ALA A C 1
ATOM 926 O O . ALA A 1 119 ? 1.459 7.343 -21.569 1.00 95.69 119 ALA A O 1
ATOM 927 N N . ILE A 1 120 ? 3.347 7.706 -22.733 1.00 96.25 120 ILE A N 1
ATOM 928 C CA . ILE A 1 120 ? 4.071 6.549 -22.190 1.00 96.25 120 ILE A CA 1
ATOM 929 C C . ILE A 1 120 ? 4.422 6.764 -20.718 1.00 96.25 120 ILE A C 1
ATOM 931 O O . ILE A 1 120 ? 4.203 5.868 -19.903 1.00 96.25 120 ILE A O 1
ATOM 935 N N . LEU A 1 121 ? 4.867 7.963 -20.334 1.00 96.81 121 LEU A N 1
ATOM 936 C CA . LEU A 1 121 ? 5.069 8.304 -18.921 1.00 96.81 121 LEU A CA 1
ATOM 937 C C . LEU A 1 121 ? 3.763 8.194 -18.120 1.00 96.81 121 LEU A C 1
ATOM 939 O O . LEU A 1 121 ? 3.750 7.649 -17.015 1.00 96.81 121 LEU A O 1
ATOM 943 N N . GLN A 1 122 ? 2.642 8.663 -18.673 1.00 97.44 122 GLN A N 1
ATOM 944 C CA . GLN A 1 122 ? 1.336 8.520 -18.030 1.00 97.44 122 GLN A CA 1
ATOM 945 C C . GLN A 1 122 ? 0.926 7.048 -17.885 1.00 97.44 122 GLN A C 1
ATOM 947 O O . GLN A 1 122 ? 0.448 6.661 -16.815 1.00 97.44 122 GLN A O 1
ATOM 952 N N . PHE A 1 123 ? 1.145 6.228 -18.916 1.00 97.81 123 PHE A N 1
ATOM 953 C CA . PHE A 1 123 ? 0.925 4.784 -18.854 1.00 97.81 123 PHE A CA 1
ATOM 954 C C . PHE A 1 123 ? 1.747 4.146 -17.729 1.00 97.81 123 PHE A C 1
ATOM 956 O O . PHE A 1 123 ? 1.174 3.482 -16.867 1.00 97.81 123 PHE A O 1
ATOM 963 N N . VAL A 1 124 ? 3.056 4.411 -17.679 1.00 97.88 124 VAL A N 1
ATOM 964 C CA . VAL A 1 124 ? 3.958 3.877 -16.648 1.00 97.88 124 VAL A CA 1
ATOM 965 C C . VAL A 1 124 ? 3.487 4.269 -15.246 1.00 97.88 124 VAL A C 1
ATOM 967 O O . VAL A 1 124 ? 3.408 3.413 -14.370 1.00 97.88 124 VAL A O 1
ATOM 970 N N . ARG A 1 125 ? 3.090 5.533 -15.037 1.00 97.94 125 ARG A N 1
ATOM 971 C CA . ARG A 1 125 ? 2.565 6.011 -13.744 1.00 97.94 125 ARG A CA 1
ATOM 972 C C . ARG A 1 125 ? 1.347 5.225 -13.281 1.00 97.94 125 ARG A C 1
ATOM 974 O O . ARG A 1 125 ? 1.271 4.842 -12.115 1.00 97.94 125 ARG A O 1
ATOM 981 N N . LEU A 1 126 ? 0.366 5.061 -14.166 1.00 97.88 126 LEU A N 1
ATOM 982 C CA . LEU A 1 126 ? -0.883 4.380 -13.835 1.00 97.88 126 LEU A CA 1
ATOM 983 C C . LEU A 1 126 ? -0.639 2.888 -13.608 1.00 97.88 126 LEU A C 1
ATOM 985 O O . LEU A 1 126 ? -1.116 2.343 -12.615 1.00 97.88 126 LEU A O 1
ATOM 989 N N . TYR A 1 127 ? 0.155 2.265 -14.480 1.00 98.19 127 TYR A N 1
ATOM 990 C CA . TYR A 1 127 ? 0.492 0.852 -14.388 1.00 98.19 127 TYR A CA 1
ATOM 991 C C . TYR A 1 127 ? 1.226 0.537 -13.083 1.00 98.19 127 TYR A C 1
ATOM 993 O O . TYR A 1 127 ? 0.787 -0.334 -12.338 1.00 98.19 127 TYR A O 1
ATOM 1001 N N . ASP A 1 128 ? 2.294 1.276 -12.765 1.00 98.50 128 ASP A N 1
ATOM 1002 C CA . ASP A 1 128 ? 3.063 1.086 -11.531 1.00 98.50 128 ASP A CA 1
ATOM 1003 C C . ASP A 1 128 ? 2.198 1.259 -10.290 1.00 98.50 128 ASP A C 1
ATOM 1005 O O . ASP A 1 128 ? 2.283 0.458 -9.364 1.00 98.50 128 ASP A O 1
ATOM 1009 N N . ARG A 1 129 ? 1.345 2.291 -10.263 1.00 97.44 129 ARG A N 1
ATOM 1010 C CA . ARG A 1 129 ? 0.456 2.532 -9.125 1.00 97.44 129 ARG A CA 1
ATOM 1011 C C . ARG A 1 129 ? -0.447 1.327 -8.871 1.00 97.44 129 ARG A C 1
ATOM 1013 O O . ARG A 1 129 ? -0.519 0.863 -7.736 1.00 97.44 129 ARG A O 1
ATOM 1020 N N . THR A 1 130 ? -1.127 0.838 -9.906 1.00 97.56 130 THR A N 1
ATOM 1021 C CA . THR A 1 130 ? -2.024 -0.317 -9.785 1.00 97.56 130 THR A CA 1
ATOM 1022 C C . THR A 1 130 ? -1.243 -1.580 -9.433 1.00 97.56 130 THR A C 1
ATOM 1024 O O . THR A 1 130 ? -1.614 -2.289 -8.503 1.00 97.56 130 THR A O 1
ATOM 1027 N N . PHE A 1 131 ? -0.128 -1.835 -10.117 1.00 98.38 131 PHE A N 1
ATOM 1028 C CA . PHE A 1 131 ? 0.693 -3.019 -9.893 1.00 98.38 131 PHE A CA 1
ATOM 1029 C C . PHE A 1 131 ? 1.272 -3.068 -8.473 1.00 98.38 131 PHE A C 1
ATOM 1031 O O . PHE A 1 131 ? 1.145 -4.078 -7.784 1.00 98.38 131 PHE A O 1
ATOM 1038 N N . TYR A 1 132 ? 1.866 -1.974 -7.998 1.00 98.50 132 TYR A N 1
ATOM 1039 C CA . TYR A 1 132 ? 2.443 -1.909 -6.658 1.00 98.50 132 TYR A CA 1
ATOM 1040 C C . TYR A 1 132 ? 1.381 -1.959 -5.560 1.00 98.50 132 TYR A C 1
ATOM 1042 O O . TYR A 1 132 ? 1.631 -2.558 -4.514 1.00 98.50 132 TYR A O 1
ATOM 1050 N N . GLN A 1 133 ? 0.187 -1.409 -5.797 1.00 97.31 133 GLN A N 1
ATOM 1051 C CA . GLN A 1 133 ? -0.940 -1.630 -4.895 1.00 97.31 133 GLN A CA 1
ATOM 1052 C C . GLN A 1 133 ? -1.264 -3.129 -4.785 1.00 97.31 133 GLN A C 1
ATOM 1054 O O . GLN A 1 133 ? -1.333 -3.652 -3.674 1.00 97.31 133 GLN A O 1
ATOM 1059 N N . SER A 1 134 ? -1.364 -3.842 -5.911 1.00 97.31 134 SER A N 1
ATOM 1060 C CA . SER A 1 134 ? -1.590 -5.292 -5.901 1.00 97.31 134 SER A CA 1
ATOM 1061 C C . SER A 1 134 ? -0.465 -6.063 -5.201 1.00 97.31 134 SER A C 1
ATOM 1063 O O . SER A 1 134 ? -0.748 -7.004 -4.467 1.00 97.31 134 SER A O 1
ATOM 1065 N N . LEU A 1 135 ? 0.805 -5.662 -5.349 1.00 97.88 135 LEU A N 1
ATOM 1066 C CA . LEU A 1 135 ? 1.909 -6.290 -4.607 1.00 97.88 135 LEU A CA 1
ATOM 1067 C C . LEU A 1 135 ? 1.755 -6.133 -3.089 1.00 97.88 135 LEU A C 1
ATOM 1069 O O . LEU A 1 135 ? 2.005 -7.081 -2.344 1.00 97.88 135 LEU A O 1
ATOM 1073 N N . ALA A 1 136 ? 1.341 -4.952 -2.622 1.00 97.50 136 ALA A N 1
ATOM 1074 C CA . ALA A 1 136 ? 1.094 -4.723 -1.202 1.00 97.50 136 ALA A CA 1
ATOM 1075 C C . ALA A 1 136 ? -0.054 -5.602 -0.678 1.00 97.50 136 ALA A C 1
ATOM 1077 O O . ALA A 1 136 ? 0.064 -6.162 0.412 1.00 97.50 136 ALA A O 1
ATOM 1078 N N . GLU A 1 137 ? -1.121 -5.764 -1.464 1.00 95.75 137 GLU A N 1
ATOM 1079 C CA . GLU A 1 137 ? -2.268 -6.622 -1.140 1.00 95.75 137 GLU A CA 1
ATOM 1080 C C . GLU A 1 137 ? -1.907 -8.118 -1.155 1.00 95.75 137 GLU A C 1
ATOM 1082 O O . GLU A 1 137 ? -2.401 -8.872 -0.322 1.00 95.75 137 GLU A O 1
ATOM 1087 N N . VAL A 1 138 ? -1.000 -8.558 -2.033 1.00 96.00 138 VAL A N 1
ATOM 1088 C CA . VAL A 1 138 ? -0.479 -9.938 -2.028 1.00 96.00 138 VAL A CA 1
ATOM 1089 C C . VAL A 1 138 ? 0.366 -10.204 -0.781 1.00 96.00 138 VAL A C 1
ATOM 1091 O O . VAL A 1 138 ? 0.217 -11.245 -0.143 1.00 96.00 138 VAL A O 1
ATOM 1094 N N . LEU A 1 139 ? 1.239 -9.264 -0.411 1.00 96.62 139 LEU A N 1
ATOM 1095 C CA . LEU A 1 139 ? 2.127 -9.411 0.745 1.00 96.62 139 LEU A CA 1
ATOM 1096 C C . LEU A 1 139 ? 1.388 -9.314 2.082 1.00 96.62 139 LEU A C 1
ATOM 1098 O O . LEU A 1 139 ? 1.724 -10.028 3.029 1.00 96.62 139 LEU A O 1
ATOM 1102 N N . ILE A 1 140 ? 0.417 -8.404 2.185 1.00 96.88 140 ILE A N 1
ATOM 1103 C CA . ILE A 1 140 ? -0.342 -8.142 3.411 1.00 96.88 140 ILE A CA 1
ATOM 1104 C C . ILE A 1 140 ? -1.836 -8.040 3.060 1.00 96.88 140 ILE A C 1
ATOM 1106 O O . ILE A 1 140 ? -2.406 -6.949 3.067 1.00 96.88 140 ILE A O 1
ATOM 1110 N N . PRO A 1 141 ? -2.503 -9.177 2.789 1.00 94.94 141 PRO A N 1
ATOM 1111 C CA . PRO A 1 141 ? -3.900 -9.189 2.343 1.00 94.94 141 PRO A CA 1
ATOM 1112 C C . PRO A 1 141 ? -4.884 -8.785 3.442 1.00 94.94 141 PRO A C 1
ATOM 1114 O O . PRO A 1 141 ? -6.008 -8.378 3.167 1.00 94.94 141 PRO A O 1
ATOM 1117 N N . ASN A 1 142 ? -4.494 -8.934 4.711 1.00 95.00 142 ASN A N 1
ATOM 1118 C CA . ASN A 1 142 ? -5.326 -8.553 5.841 1.00 95.00 142 ASN A CA 1
ATOM 1119 C C . ASN A 1 142 ? -4.459 -8.138 7.031 1.00 95.00 142 ASN A C 1
ATOM 1121 O O . ASN A 1 142 ? -3.878 -8.980 7.717 1.00 95.00 142 ASN A O 1
ATOM 1125 N N . VAL A 1 143 ? -4.434 -6.836 7.313 1.00 96.19 143 VAL A N 1
ATOM 1126 C CA . VAL A 1 143 ? -3.668 -6.247 8.420 1.00 96.19 143 VAL A CA 1
ATOM 1127 C C . VAL A 1 143 ? -4.108 -6.736 9.802 1.00 96.19 143 VAL A C 1
ATOM 1129 O O . VAL A 1 143 ? -3.336 -6.621 10.745 1.00 96.19 143 VAL A O 1
ATOM 1132 N N . LEU A 1 144 ? -5.299 -7.318 9.960 1.00 96.62 144 LEU A N 1
ATOM 1133 C CA . LEU A 1 144 ? -5.759 -7.850 11.247 1.00 96.62 144 LEU A CA 1
ATOM 1134 C C . LEU A 1 144 ? -5.213 -9.253 11.537 1.00 96.62 144 LEU A C 1
ATOM 1136 O O . LEU A 1 144 ? -5.157 -9.657 12.705 1.00 96.62 144 LEU A O 1
ATOM 1140 N N . ARG A 1 145 ? -4.804 -10.010 10.511 1.00 95.69 145 ARG A N 1
ATOM 1141 C CA . ARG A 1 145 ? -4.297 -11.380 10.681 1.00 95.69 145 ARG A CA 1
ATOM 1142 C C . ARG A 1 145 ? -2.827 -11.376 11.111 1.00 95.69 145 ARG A C 1
ATOM 1144 O O . ARG A 1 145 ? -2.052 -10.621 10.535 1.00 95.69 145 ARG A O 1
ATOM 1151 N N . PRO A 1 146 ? -2.411 -12.211 12.080 1.00 95.56 146 PRO A N 1
ATOM 1152 C CA . PRO A 1 146 ? -1.008 -12.292 12.477 1.00 95.56 146 PRO A CA 1
ATOM 1153 C C . PRO A 1 146 ? -0.100 -12.629 11.288 1.00 95.56 146 PRO A C 1
ATOM 1155 O O . PRO A 1 146 ? -0.370 -13.580 10.555 1.00 95.56 146 PRO A O 1
ATOM 1158 N N . ILE A 1 147 ? 0.986 -11.873 11.126 1.00 96.31 147 ILE A N 1
ATOM 1159 C CA . ILE A 1 147 ? 2.032 -12.146 10.135 1.00 96.31 147 ILE A CA 1
ATOM 1160 C C . ILE A 1 147 ? 3.229 -12.765 10.870 1.00 96.31 147 ILE A C 1
ATOM 1162 O O . ILE A 1 147 ? 3.613 -12.256 11.927 1.00 96.31 147 ILE A O 1
ATOM 1166 N N . PRO A 1 148 ? 3.855 -13.835 10.345 1.00 96.12 148 PRO A N 1
ATOM 1167 C CA . PRO A 1 148 ? 5.083 -14.369 10.923 1.00 96.12 148 PRO A CA 1
ATOM 1168 C C . PRO A 1 148 ? 6.160 -13.274 11.086 1.00 96.12 148 PRO A C 1
ATOM 1170 O O . PRO A 1 148 ? 6.358 -12.478 10.160 1.00 96.12 148 PRO A O 1
ATOM 1173 N N . PRO A 1 149 ? 6.893 -13.217 12.218 1.00 95.81 149 PRO A N 1
ATOM 1174 C CA . PRO A 1 149 ? 7.918 -12.191 12.437 1.00 95.81 149 PRO A CA 1
ATOM 1175 C C . PRO A 1 149 ? 9.004 -12.173 11.355 1.00 95.81 149 PRO A C 1
ATOM 1177 O O . PRO A 1 149 ? 9.436 -11.106 10.924 1.00 95.81 149 PRO A O 1
ATOM 1180 N N . THR A 1 150 ? 9.395 -13.351 10.861 1.00 96.19 150 THR A N 1
ATOM 1181 C CA . THR A 1 150 ? 10.370 -13.511 9.773 1.00 96.19 150 THR A CA 1
ATOM 1182 C C . THR A 1 150 ? 9.887 -12.870 8.474 1.00 96.19 150 THR A C 1
ATOM 1184 O O . THR A 1 150 ? 10.623 -12.101 7.860 1.00 96.19 150 THR A O 1
ATOM 1187 N N . LEU A 1 151 ? 8.630 -13.115 8.094 1.00 96.25 151 LEU A N 1
ATOM 1188 C CA . LEU A 1 151 ? 8.010 -12.500 6.920 1.00 96.25 151 LEU A CA 1
ATOM 1189 C C . LEU A 1 151 ? 7.867 -10.983 7.094 1.00 96.25 151 LEU A C 1
ATOM 1191 O O . LEU A 1 151 ? 8.179 -10.226 6.180 1.00 96.25 151 LEU A O 1
ATOM 1195 N N . THR A 1 152 ? 7.473 -10.524 8.284 1.00 97.12 152 THR A N 1
ATOM 1196 C CA . THR A 1 152 ? 7.399 -9.088 8.597 1.00 97.12 152 THR A CA 1
ATOM 1197 C C . THR A 1 152 ? 8.752 -8.406 8.396 1.00 97.12 152 THR A C 1
ATOM 1199 O O . THR A 1 152 ? 8.826 -7.352 7.761 1.00 97.12 152 THR A O 1
ATOM 1202 N N . GLN A 1 153 ? 9.833 -9.012 8.895 1.00 97.62 153 GLN A N 1
ATOM 1203 C CA . GLN A 1 153 ? 11.179 -8.476 8.718 1.00 97.62 153 GLN A CA 1
ATOM 1204 C C . GLN A 1 153 ? 11.605 -8.487 7.246 1.00 97.62 153 GLN A C 1
ATOM 1206 O O . GLN A 1 153 ? 12.173 -7.503 6.774 1.00 97.62 153 GLN A O 1
ATOM 1211 N N . ALA A 1 154 ? 11.293 -9.554 6.506 1.00 98.00 154 ALA A N 1
ATOM 1212 C CA . ALA A 1 154 ? 11.589 -9.646 5.080 1.00 98.00 154 ALA A CA 1
ATOM 1213 C C . ALA A 1 154 ? 10.880 -8.538 4.279 1.00 98.00 154 ALA A C 1
ATOM 1215 O O . ALA A 1 154 ? 11.530 -7.845 3.499 1.00 98.00 154 ALA A O 1
ATOM 1216 N N . ILE A 1 155 ? 9.593 -8.283 4.548 1.00 98.38 155 ILE A N 1
ATOM 1217 C CA . ILE A 1 155 ? 8.825 -7.189 3.929 1.00 98.38 155 ILE A CA 1
ATOM 1218 C C . ILE A 1 155 ? 9.427 -5.819 4.275 1.00 98.38 155 ILE A C 1
ATOM 1220 O O . ILE A 1 155 ? 9.527 -4.947 3.412 1.00 98.38 155 ILE A O 1
ATOM 1224 N N . A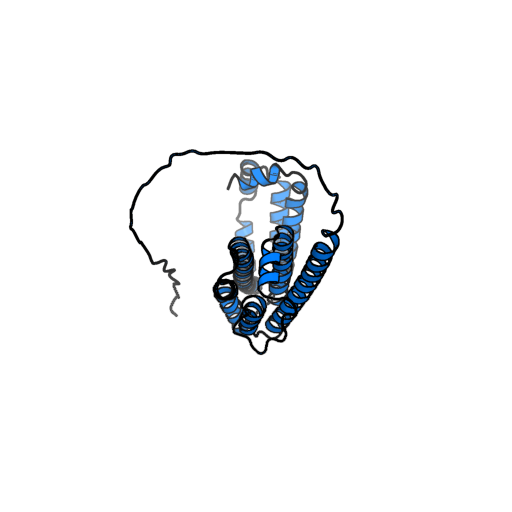RG A 1 156 ? 9.851 -5.601 5.527 1.00 98.25 156 ARG A N 1
ATOM 1225 C CA . ARG A 1 156 ? 10.481 -4.334 5.942 1.00 98.25 156 ARG A CA 1
ATOM 1226 C C . ARG A 1 156 ? 11.835 -4.111 5.275 1.00 98.25 156 ARG A C 1
ATOM 1228 O O . ARG A 1 156 ? 12.111 -2.994 4.839 1.00 98.25 156 ARG A O 1
ATOM 1235 N N . ASN A 1 157 ? 12.649 -5.158 5.168 1.00 98.19 157 ASN A N 1
ATOM 1236 C CA . ASN A 1 157 ? 13.928 -5.109 4.462 1.00 98.19 157 ASN A CA 1
ATOM 1237 C C . ASN A 1 157 ? 13.711 -4.826 2.974 1.00 98.19 157 ASN A C 1
ATOM 1239 O O . ASN A 1 157 ? 14.328 -3.912 2.437 1.00 98.19 157 ASN A O 1
ATOM 1243 N N . PHE A 1 158 ? 12.767 -5.528 2.344 1.00 98.38 158 PHE A N 1
ATOM 1244 C CA . PHE A 1 158 ? 12.349 -5.260 0.972 1.00 98.38 158 PHE A CA 1
ATOM 1245 C C . PHE A 1 158 ? 11.956 -3.788 0.783 1.00 98.38 158 PHE A C 1
ATOM 1247 O O . PHE A 1 158 ? 12.526 -3.099 -0.060 1.00 98.38 158 PHE A O 1
ATOM 1254 N N . ALA A 1 159 ? 11.076 -3.263 1.640 1.00 98.56 159 ALA A N 1
ATOM 1255 C CA . ALA A 1 159 ? 10.652 -1.867 1.596 1.00 98.56 159 ALA A CA 1
ATOM 1256 C C . ALA A 1 159 ? 11.805 -0.862 1.786 1.00 98.56 159 ALA A C 1
ATOM 1258 O O . ALA A 1 159 ? 11.737 0.253 1.271 1.00 98.56 159 ALA A O 1
ATOM 1259 N N . LYS A 1 160 ? 12.856 -1.209 2.539 1.00 98.50 160 LYS A N 1
ATOM 1260 C CA . LYS A 1 160 ? 14.057 -0.371 2.697 1.00 98.50 160 LYS A CA 1
ATOM 1261 C C . LYS A 1 160 ? 14.891 -0.322 1.413 1.00 98.50 160 LYS A C 1
ATOM 1263 O O . LYS A 1 160 ? 15.423 0.736 1.096 1.00 98.50 160 LYS A O 1
ATOM 1268 N N . SER A 1 161 ? 14.971 -1.425 0.675 1.00 98.38 161 SER A N 1
ATOM 1269 C CA . SER A 1 161 ? 15.826 -1.535 -0.511 1.00 98.38 161 SER A CA 1
ATOM 1270 C C . SER A 1 161 ? 15.206 -0.983 -1.799 1.00 98.38 161 SER A C 1
ATOM 1272 O O . SER A 1 161 ? 15.943 -0.553 -2.684 1.00 98.38 161 SER A O 1
ATOM 1274 N N . LEU A 1 162 ? 13.868 -0.956 -1.897 1.00 98.44 162 LEU A N 1
ATOM 1275 C CA . LEU A 1 162 ? 13.103 -0.572 -3.097 1.00 98.44 162 LEU A CA 1
ATOM 1276 C C . LEU A 1 162 ? 13.630 0.681 -3.818 1.00 98.44 162 LEU A C 1
ATOM 1278 O O . LEU A 1 162 ? 13.826 0.664 -5.032 1.00 98.44 162 LEU A O 1
ATOM 1282 N N . GLU A 1 163 ? 13.849 1.770 -3.080 1.00 98.06 163 GLU A N 1
ATOM 1283 C CA . GLU A 1 163 ? 14.259 3.042 -3.678 1.00 98.06 163 GLU A CA 1
ATOM 1284 C C . GLU A 1 163 ? 15.680 2.979 -4.253 1.00 98.06 163 GLU A C 1
ATOM 1286 O O . GLU A 1 163 ? 15.902 3.410 -5.386 1.00 98.06 163 GLU A O 1
ATOM 1291 N N . GLY A 1 164 ? 16.627 2.402 -3.507 1.00 97.25 164 GLY A N 1
ATOM 1292 C CA . GLY A 1 164 ? 18.010 2.246 -3.960 1.00 97.25 164 GLY A CA 1
ATOM 1293 C C . GLY A 1 164 ? 18.106 1.370 -5.208 1.00 97.25 164 GLY A C 1
ATOM 1294 O O . GLY A 1 164 ? 18.753 1.746 -6.184 1.00 97.25 164 GLY A O 1
ATOM 1295 N N . TRP A 1 165 ? 17.384 0.247 -5.216 1.00 97.25 165 TRP A N 1
ATOM 1296 C CA . TRP A 1 165 ? 17.304 -0.648 -6.370 1.00 97.25 165 TRP A CA 1
ATOM 1297 C C . TRP A 1 165 ? 16.731 0.037 -7.610 1.00 97.25 165 TRP A C 1
ATOM 1299 O O . TRP A 1 165 ? 17.280 -0.119 -8.700 1.00 97.25 165 TRP A O 1
ATOM 1309 N N . MET A 1 166 ? 15.664 0.828 -7.458 1.00 97.31 166 MET A N 1
ATOM 1310 C CA . MET A 1 166 ? 15.074 1.551 -8.585 1.00 97.31 166 MET A CA 1
ATOM 1311 C C . MET A 1 166 ? 16.026 2.614 -9.136 1.00 97.31 166 MET A C 1
ATOM 1313 O O . MET A 1 166 ? 16.240 2.661 -10.343 1.00 97.31 166 MET A O 1
ATOM 1317 N N . ARG A 1 167 ? 16.644 3.428 -8.266 1.00 95.69 167 ARG A N 1
ATOM 1318 C CA . ARG A 1 167 ? 17.610 4.462 -8.680 1.00 95.69 167 ARG A CA 1
ATOM 1319 C C . ARG A 1 167 ? 18.769 3.870 -9.472 1.00 95.69 167 ARG A C 1
ATOM 1321 O O . ARG A 1 167 ? 19.150 4.433 -10.493 1.00 95.69 167 ARG A O 1
ATOM 1328 N N . GLN A 1 168 ? 19.288 2.730 -9.018 1.00 93.75 168 GLN A N 1
ATOM 1329 C CA . GLN A 1 168 ? 20.360 2.030 -9.713 1.00 93.75 168 GLN A CA 1
ATOM 1330 C C . GLN A 1 168 ? 19.899 1.481 -11.067 1.00 93.75 168 GLN A C 1
ATOM 1332 O O . GLN A 1 168 ? 20.628 1.597 -12.047 1.00 93.75 168 GLN A O 1
ATOM 1337 N N . ALA A 1 169 ? 18.699 0.897 -11.135 1.00 91.75 169 ALA A N 1
ATOM 1338 C CA . ALA A 1 169 ? 18.168 0.332 -12.372 1.00 91.75 169 ALA A CA 1
ATOM 1339 C C . ALA A 1 169 ? 17.869 1.403 -13.434 1.00 91.75 169 ALA A C 1
ATOM 1341 O O . ALA A 1 169 ? 18.020 1.153 -14.623 1.00 91.75 169 ALA A O 1
ATOM 1342 N N . THR A 1 170 ? 17.459 2.603 -13.026 1.00 92.88 170 THR A N 1
ATOM 1343 C CA . THR A 1 170 ? 17.124 3.699 -13.948 1.00 92.88 170 THR A CA 1
ATOM 1344 C C . THR A 1 170 ? 18.274 4.687 -14.159 1.00 92.88 170 THR A C 1
ATOM 1346 O O . THR A 1 170 ? 18.042 5.814 -14.600 1.00 92.88 170 THR A O 1
ATOM 1349 N N . LEU A 1 171 ? 19.505 4.316 -13.800 1.00 90.00 171 LEU A N 1
ATOM 1350 C CA . LEU A 1 171 ? 20.667 5.188 -13.942 1.00 90.00 171 LEU A CA 1
ATOM 1351 C C . LEU A 1 171 ? 20.880 5.561 -15.420 1.00 90.00 171 LEU A C 1
ATOM 1353 O O . LEU A 1 171 ? 20.895 4.697 -16.290 1.00 90.00 171 LEU A O 1
ATOM 1357 N N . GLY A 1 172 ? 21.039 6.856 -15.701 1.00 85.69 172 GLY A N 1
ATOM 1358 C CA . GLY A 1 172 ? 21.234 7.362 -17.066 1.00 85.69 172 GLY A CA 1
ATOM 1359 C C . GLY A 1 172 ? 19.958 7.487 -17.908 1.00 85.69 172 GLY A C 1
ATOM 1360 O O . GLY A 1 172 ? 20.051 7.881 -19.069 1.00 85.69 172 GLY A O 1
ATOM 1361 N N . LEU A 1 173 ? 18.778 7.190 -17.347 1.00 89.25 173 LEU A N 1
ATOM 1362 C CA . LEU A 1 173 ? 17.490 7.458 -17.995 1.00 89.25 173 LEU A CA 1
ATOM 1363 C C . LEU A 1 173 ? 17.025 8.902 -17.775 1.00 89.25 173 LEU A C 1
ATOM 1365 O O . LEU A 1 173 ? 17.543 9.627 -16.923 1.00 89.25 173 LEU A O 1
ATOM 1369 N N . ASP A 1 174 ? 16.003 9.303 -18.532 1.00 90.94 174 ASP A N 1
ATOM 1370 C CA . ASP A 1 174 ? 15.386 10.622 -18.410 1.00 90.94 174 ASP A CA 1
ATOM 1371 C C . ASP A 1 174 ? 14.885 10.904 -16.981 1.00 90.94 174 ASP A C 1
ATOM 1373 O O . ASP A 1 174 ? 14.228 10.076 -16.340 1.00 90.94 174 ASP A O 1
ATOM 1377 N N . SER A 1 175 ? 15.169 12.112 -16.488 1.00 93.06 175 SER A N 1
ATOM 1378 C CA . SER A 1 175 ? 14.867 12.507 -15.109 1.00 93.06 175 SER A CA 1
ATOM 1379 C C . SER A 1 175 ? 13.372 12.480 -14.767 1.00 93.06 175 SER A C 1
ATOM 1381 O O . SER A 1 175 ? 13.022 12.193 -13.618 1.00 93.06 175 SER A O 1
ATOM 1383 N N . ALA A 1 176 ? 12.480 12.713 -15.739 1.00 94.81 176 ALA A N 1
ATOM 1384 C CA . ALA A 1 176 ? 11.040 12.641 -15.519 1.00 94.81 176 ALA A CA 1
ATOM 1385 C C . ALA A 1 176 ? 10.591 11.194 -15.269 1.00 94.81 176 ALA A C 1
ATOM 1387 O O . ALA A 1 176 ? 9.788 10.948 -14.362 1.00 94.81 176 ALA A O 1
ATOM 1388 N N . LEU A 1 177 ? 11.145 10.230 -16.014 1.00 95.50 177 LEU A N 1
ATOM 1389 C CA . LEU A 1 177 ? 10.908 8.806 -15.774 1.00 95.50 177 LEU A CA 1
ATOM 1390 C C . LEU A 1 177 ? 11.479 8.378 -14.418 1.00 95.50 177 LEU A C 1
ATOM 1392 O O . LEU A 1 177 ? 10.770 7.740 -13.639 1.00 95.50 177 LEU A O 1
ATOM 1396 N N . VAL A 1 178 ? 12.729 8.744 -14.115 1.00 96.06 178 VAL A N 1
ATOM 1397 C CA . VAL A 1 178 ? 13.385 8.394 -12.842 1.00 96.06 178 VAL A CA 1
ATOM 1398 C C . VAL A 1 178 ? 12.564 8.909 -11.661 1.00 96.06 178 VAL A C 1
ATOM 1400 O O . VAL A 1 178 ? 12.237 8.141 -10.756 1.00 96.06 178 VAL A O 1
ATOM 1403 N N . GLY A 1 179 ? 12.165 10.185 -11.684 1.00 97.25 179 GLY A N 1
ATOM 1404 C CA . GLY A 1 179 ? 11.352 10.785 -10.626 1.00 97.25 179 GLY A CA 1
ATOM 1405 C C . GLY A 1 179 ? 10.012 10.071 -10.435 1.00 97.25 179 GLY A C 1
ATOM 1406 O O . GLY A 1 179 ? 9.601 9.808 -9.304 1.00 97.25 179 GLY A O 1
ATOM 1407 N N . LEU A 1 180 ? 9.357 9.687 -11.533 1.00 97.81 180 LEU A N 1
ATOM 1408 C CA . LEU A 1 180 ? 8.109 8.926 -11.508 1.00 97.81 180 LEU A CA 1
ATOM 1409 C C . LEU A 1 180 ? 8.308 7.536 -10.888 1.00 97.81 180 LEU A C 1
ATOM 1411 O O . LEU A 1 180 ? 7.577 7.172 -9.965 1.00 97.81 180 LEU A O 1
ATOM 1415 N N . LYS A 1 181 ? 9.301 6.774 -11.363 1.00 98.00 181 LYS A N 1
ATOM 1416 C CA . LYS A 1 181 ? 9.586 5.413 -10.889 1.00 98.00 181 LYS A CA 1
ATOM 1417 C C . LYS A 1 181 ? 9.972 5.405 -9.411 1.00 98.00 181 LYS A C 1
ATOM 1419 O O . LYS A 1 181 ? 9.435 4.597 -8.655 1.00 98.00 181 LYS A O 1
ATOM 1424 N N . VAL A 1 182 ? 10.848 6.324 -8.996 1.00 98.31 182 VAL A N 1
ATOM 1425 C CA . VAL A 1 182 ? 11.259 6.500 -7.595 1.00 98.31 182 VAL A CA 1
ATOM 1426 C C . VAL A 1 182 ? 10.054 6.848 -6.726 1.00 98.31 182 VAL A C 1
ATOM 1428 O O . VAL A 1 182 ? 9.800 6.159 -5.745 1.00 98.31 182 VAL A O 1
ATOM 1431 N N . SER A 1 183 ? 9.247 7.837 -7.119 1.00 98.31 183 SER A N 1
ATOM 1432 C CA . SER A 1 183 ? 8.042 8.214 -6.369 1.00 98.31 183 SER A CA 1
ATOM 1433 C C . SER A 1 183 ? 7.081 7.032 -6.177 1.00 98.31 183 SER A C 1
ATOM 1435 O O . SER A 1 183 ? 6.576 6.818 -5.072 1.00 98.31 183 SER A O 1
ATOM 1437 N N . ALA A 1 184 ? 6.874 6.223 -7.221 1.00 98.50 184 ALA A N 1
ATOM 1438 C CA . ALA A 1 184 ? 6.005 5.054 -7.160 1.00 98.50 184 ALA A CA 1
ATOM 1439 C C . ALA A 1 184 ? 6.530 3.972 -6.196 1.00 98.50 184 ALA A C 1
ATOM 1441 O O . ALA A 1 184 ? 5.764 3.465 -5.373 1.00 98.50 184 ALA A O 1
ATOM 1442 N N . VAL A 1 185 ? 7.829 3.643 -6.235 1.00 98.56 185 VAL A N 1
ATOM 1443 C CA . VAL A 1 185 ? 8.398 2.640 -5.313 1.00 98.56 185 VAL A CA 1
ATOM 1444 C C . VAL A 1 185 ? 8.521 3.156 -3.880 1.00 98.56 185 VAL A C 1
ATOM 1446 O O . VAL A 1 185 ? 8.335 2.380 -2.944 1.00 98.56 185 VAL A O 1
ATOM 1449 N N . SER A 1 186 ? 8.752 4.456 -3.673 1.00 98.56 186 SER A N 1
ATOM 1450 C CA . SER A 1 186 ? 8.732 5.054 -2.334 1.00 98.56 186 SER A CA 1
ATOM 1451 C C . SER A 1 186 ? 7.314 5.005 -1.750 1.00 98.56 186 SER A C 1
ATOM 1453 O O . SER A 1 186 ? 7.149 4.674 -0.576 1.00 98.56 186 SER A O 1
ATOM 1455 N N . ALA A 1 187 ? 6.268 5.227 -2.556 1.00 98.50 187 ALA A N 1
ATOM 1456 C CA . ALA A 1 187 ? 4.879 5.056 -2.119 1.00 98.50 187 ALA A CA 1
ATOM 1457 C C . ALA A 1 187 ? 4.556 3.598 -1.732 1.00 98.50 187 ALA A C 1
ATOM 1459 O O . ALA A 1 187 ? 3.906 3.361 -0.706 1.00 98.50 187 ALA A O 1
ATOM 1460 N N . LEU A 1 188 ? 5.059 2.617 -2.492 1.00 98.69 188 LEU A N 1
ATOM 1461 C CA . LEU A 1 188 ? 4.973 1.199 -2.127 1.00 98.69 188 LEU A CA 1
ATOM 1462 C C . LEU A 1 188 ? 5.689 0.920 -0.800 1.00 98.69 188 LEU A C 1
ATOM 1464 O O . LEU A 1 188 ? 5.097 0.340 0.110 1.00 98.69 188 LEU A O 1
ATOM 1468 N N . ALA A 1 189 ? 6.933 1.381 -0.655 1.00 98.69 189 ALA A N 1
ATOM 1469 C CA . ALA A 1 189 ? 7.720 1.207 0.562 1.00 98.69 189 ALA A CA 1
ATOM 1470 C C . ALA A 1 189 ? 6.989 1.755 1.795 1.00 98.69 189 ALA A C 1
ATOM 1472 O O . ALA A 1 189 ? 6.905 1.081 2.825 1.00 98.69 189 ALA A O 1
ATOM 1473 N N . GLN A 1 190 ? 6.414 2.957 1.687 1.00 98.50 190 GLN A N 1
ATOM 1474 C CA . GLN A 1 190 ? 5.636 3.550 2.771 1.00 98.50 190 GLN A CA 1
ATOM 1475 C C . GLN A 1 190 ? 4.362 2.757 3.064 1.00 98.50 190 GLN A C 1
ATOM 1477 O O . GLN A 1 190 ? 4.038 2.542 4.230 1.00 98.50 190 GLN A O 1
ATOM 1482 N N . THR A 1 191 ? 3.667 2.266 2.038 1.00 98.56 191 THR A N 1
ATOM 1483 C CA . THR A 1 191 ? 2.488 1.404 2.215 1.00 98.56 191 THR A CA 1
ATOM 1484 C C . THR A 1 191 ? 2.840 0.135 2.992 1.00 98.56 191 THR A C 1
ATOM 1486 O O . THR A 1 191 ? 2.198 -0.159 3.999 1.00 98.56 191 THR A O 1
ATOM 1489 N N . LEU A 1 192 ? 3.915 -0.562 2.616 1.00 98.69 192 LEU A N 1
ATOM 1490 C CA . LEU A 1 192 ? 4.378 -1.772 3.305 1.00 98.69 192 LEU A CA 1
ATOM 1491 C C . LEU A 1 192 ? 4.781 -1.495 4.763 1.00 98.69 192 LEU A C 1
ATOM 1493 O O . LEU A 1 192 ? 4.412 -2.244 5.673 1.00 98.69 192 LEU A O 1
ATOM 1497 N N . ARG A 1 193 ? 5.490 -0.389 5.028 1.00 98.38 193 ARG A N 1
ATOM 1498 C CA . ARG A 1 193 ? 5.823 0.031 6.403 1.00 98.38 193 ARG A CA 1
ATOM 1499 C C . ARG A 1 193 ? 4.565 0.315 7.217 1.00 98.38 193 ARG A C 1
ATOM 1501 O O . ARG A 1 193 ? 4.437 -0.184 8.331 1.00 98.38 193 ARG A O 1
ATOM 1508 N N . ARG A 1 194 ? 3.605 1.051 6.653 1.00 98.25 194 ARG A N 1
ATOM 1509 C CA . ARG A 1 194 ? 2.328 1.349 7.314 1.00 98.25 194 ARG A CA 1
ATOM 1510 C C . ARG A 1 194 ? 1.532 0.084 7.605 1.00 98.25 194 ARG A C 1
ATOM 1512 O O . ARG A 1 194 ? 1.052 -0.061 8.722 1.00 98.25 194 ARG A O 1
ATOM 1519 N N . TYR A 1 195 ? 1.424 -0.840 6.654 1.00 98.38 195 TYR A N 1
ATOM 1520 C CA . TYR A 1 195 ? 0.683 -2.090 6.835 1.00 98.38 195 TYR A CA 1
ATOM 1521 C C . TYR A 1 195 ? 1.340 -3.018 7.857 1.00 98.38 195 TYR A C 1
ATOM 1523 O O . TYR A 1 195 ? 0.636 -3.569 8.699 1.00 98.38 195 TYR A O 1
ATOM 1531 N N . THR A 1 196 ? 2.672 -3.141 7.870 1.00 98.19 196 THR A N 1
ATOM 1532 C CA . THR A 1 196 ? 3.359 -3.924 8.916 1.00 98.19 196 THR A CA 1
ATOM 1533 C C . THR A 1 196 ? 3.234 -3.283 10.302 1.00 98.19 196 THR A C 1
ATOM 1535 O O . THR A 1 196 ? 3.035 -3.990 11.287 1.00 98.19 196 THR A O 1
ATOM 1538 N N . SER A 1 197 ? 3.304 -1.953 10.410 1.00 97.62 197 SER A N 1
ATOM 1539 C CA . SER A 1 197 ? 3.059 -1.245 11.675 1.00 97.62 197 SER A CA 1
ATOM 1540 C C . SER A 1 197 ? 1.608 -1.373 12.143 1.00 97.62 197 SER A C 1
ATOM 1542 O O . SER A 1 197 ? 1.361 -1.628 13.321 1.00 97.62 197 SER A O 1
ATOM 1544 N N . LEU A 1 198 ? 0.644 -1.262 11.226 1.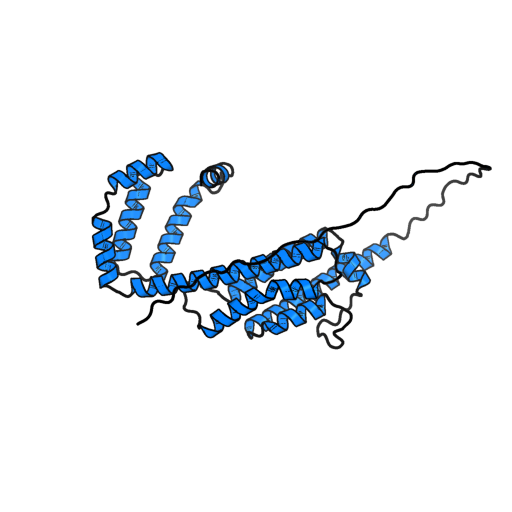00 97.25 198 LEU A N 1
ATOM 1545 C CA . LEU A 1 198 ? -0.774 -1.454 11.523 1.00 97.25 198 LEU A CA 1
ATOM 1546 C C . LEU A 1 198 ? -1.063 -2.895 11.949 1.00 97.25 198 LEU A C 1
ATOM 1548 O O . LEU A 1 198 ? -1.835 -3.107 12.878 1.00 97.25 198 LEU A O 1
ATOM 1552 N N . ASN A 1 199 ? -0.398 -3.878 11.338 1.00 97.88 199 ASN A N 1
ATOM 1553 C CA . ASN A 1 199 ? -0.496 -5.268 11.760 1.00 97.88 199 ASN A CA 1
ATOM 1554 C C . ASN A 1 199 ? -0.021 -5.473 13.199 1.00 97.88 199 ASN A C 1
ATOM 1556 O O . ASN A 1 199 ? -0.708 -6.125 13.982 1.00 97.88 199 ASN A O 1
ATOM 1560 N N . HIS A 1 200 ? 1.112 -4.872 13.567 1.00 96.81 200 HIS A N 1
ATOM 1561 C CA . HIS A 1 200 ? 1.609 -4.917 14.938 1.00 96.81 200 HIS A CA 1
ATOM 1562 C C . HIS A 1 200 ? 0.608 -4.297 15.925 1.00 96.81 200 HIS A C 1
ATOM 1564 O O . HIS A 1 200 ? 0.291 -4.903 16.949 1.00 96.81 200 HIS A O 1
ATOM 1570 N N . LEU A 1 201 ? 0.053 -3.126 15.590 1.00 97.06 201 LEU A N 1
ATOM 1571 C CA . LEU A 1 201 ? -0.985 -2.482 16.398 1.00 97.06 201 LEU A CA 1
ATOM 1572 C C . LEU A 1 201 ? -2.231 -3.369 16.532 1.00 97.06 201 LEU A C 1
ATOM 1574 O O . LEU A 1 201 ? -2.757 -3.527 17.632 1.00 97.06 201 LEU A O 1
ATOM 1578 N N . ALA A 1 202 ? -2.666 -3.998 15.439 1.00 97.50 202 ALA A N 1
ATOM 1579 C CA . ALA A 1 202 ? -3.785 -4.930 15.442 1.00 97.50 202 ALA A CA 1
ATOM 1580 C C . ALA A 1 202 ? -3.524 -6.125 16.373 1.00 97.50 202 ALA A C 1
ATOM 1582 O O . ALA A 1 202 ? -4.407 -6.506 17.139 1.00 97.50 202 ALA A O 1
ATOM 1583 N N . GLN A 1 203 ? -2.313 -6.693 16.383 1.00 97.06 203 GLN A N 1
ATOM 1584 C CA . GLN A 1 203 ? -1.994 -7.798 17.295 1.00 97.06 203 GLN A CA 1
ATOM 1585 C C . GLN A 1 203 ? -1.934 -7.357 18.762 1.00 97.06 203 GLN A C 1
ATOM 1587 O O . GLN A 1 203 ? -2.407 -8.091 19.633 1.00 97.06 203 GLN A O 1
ATOM 1592 N N . ALA A 1 204 ? -1.432 -6.152 19.044 1.00 96.62 204 ALA A N 1
ATOM 1593 C CA . ALA A 1 204 ? -1.471 -5.580 20.388 1.00 96.62 204 ALA A CA 1
ATOM 1594 C C . ALA A 1 204 ? -2.919 -5.373 20.867 1.00 96.62 204 ALA A C 1
ATOM 1596 O O . ALA A 1 204 ? -3.284 -5.824 21.953 1.00 96.62 204 ALA A O 1
ATOM 1597 N N . ALA A 1 205 ? -3.773 -4.783 20.025 1.00 96.69 205 ALA A N 1
ATOM 1598 C CA . ALA A 1 205 ? -5.197 -4.623 20.313 1.00 96.69 205 ALA A CA 1
ATOM 1599 C C . ALA A 1 205 ? -5.885 -5.979 20.533 1.00 96.69 205 ALA A C 1
ATOM 1601 O O . ALA A 1 205 ? -6.643 -6.150 21.485 1.00 96.69 205 ALA A O 1
ATOM 1602 N N . ARG A 1 206 ? -5.567 -6.988 19.713 1.00 96.75 206 ARG A N 1
ATOM 1603 C CA . ARG A 1 206 ? -6.096 -8.349 19.877 1.00 96.75 206 ARG A CA 1
ATOM 1604 C C . ARG A 1 206 ? -5.721 -8.959 21.225 1.00 96.75 206 ARG A C 1
ATOM 1606 O O . ARG A 1 206 ? -6.539 -9.667 21.805 1.00 96.75 206 ARG A O 1
ATOM 1613 N N . ALA A 1 207 ? -4.506 -8.722 21.717 1.00 96.25 207 ALA A N 1
ATOM 1614 C CA . ALA A 1 207 ? -4.090 -9.204 23.032 1.00 96.25 207 ALA A CA 1
ATOM 1615 C C . ALA A 1 207 ? -4.925 -8.567 24.155 1.00 96.25 207 ALA A C 1
ATOM 1617 O O . ALA A 1 207 ? -5.365 -9.280 25.057 1.00 96.25 207 ALA A O 1
ATOM 1618 N N . VAL A 1 208 ? -5.217 -7.265 24.050 1.00 96.00 208 VAL A N 1
ATOM 1619 C CA . VAL A 1 208 ? -6.092 -6.549 24.995 1.00 96.00 208 VAL A CA 1
ATOM 1620 C C . VAL A 1 208 ? -7.518 -7.099 24.958 1.00 96.00 208 VAL A C 1
ATOM 1622 O O . VAL A 1 208 ? -8.084 -7.444 25.991 1.00 96.00 208 VAL A O 1
ATOM 1625 N N . LEU A 1 209 ? -8.074 -7.279 23.759 1.00 95.94 209 LEU A N 1
ATOM 1626 C CA . LEU A 1 209 ? -9.440 -7.774 23.558 1.00 95.94 209 LEU A CA 1
ATOM 1627 C C . LEU A 1 209 ? -9.629 -9.258 23.924 1.00 95.94 209 LEU A C 1
ATOM 1629 O O . LEU A 1 209 ? -10.754 -9.740 23.997 1.00 95.94 209 LEU A O 1
ATOM 1633 N N . LYS A 1 210 ? -8.551 -10.004 24.185 1.00 94.69 210 LYS A N 1
ATOM 1634 C CA . LYS A 1 210 ? -8.624 -11.359 24.757 1.00 94.69 210 LYS A CA 1
ATOM 1635 C C . LYS A 1 210 ? -8.617 -11.365 26.287 1.00 94.69 210 LYS A C 1
ATOM 1637 O O . LYS A 1 210 ? -8.851 -12.412 26.887 1.00 94.69 210 LYS A O 1
ATOM 1642 N N . ASN A 1 211 ? -8.340 -10.230 26.928 1.00 96.50 211 ASN A N 1
ATOM 1643 C CA . ASN A 1 211 ? -8.236 -10.123 28.375 1.00 96.50 211 ASN A CA 1
ATOM 1644 C C . ASN A 1 211 ? -9.531 -9.555 28.977 1.00 96.50 211 ASN A C 1
ATOM 1646 O O . ASN A 1 211 ? -9.765 -8.348 28.971 1.00 96.50 211 ASN A O 1
ATOM 1650 N N . ALA A 1 212 ? -10.357 -10.432 29.556 1.00 95.81 212 ALA A N 1
ATOM 1651 C CA . ALA A 1 212 ? -11.637 -10.049 30.156 1.00 95.81 212 ALA A CA 1
ATOM 1652 C C . ALA A 1 212 ? -11.499 -8.993 31.269 1.00 95.81 212 ALA A C 1
ATOM 1654 O O . ALA A 1 212 ? -12.347 -8.111 31.376 1.00 95.81 212 ALA A O 1
ATOM 1655 N N . ASN A 1 213 ? -10.418 -9.028 32.058 1.00 96.81 213 ASN A N 1
ATOM 1656 C CA . ASN A 1 213 ? -10.185 -8.027 33.102 1.00 96.81 213 ASN A CA 1
ATOM 1657 C C . ASN A 1 213 ? -9.931 -6.642 32.497 1.00 96.81 213 ASN A C 1
ATOM 1659 O O . ASN A 1 213 ? -10.468 -5.655 32.990 1.00 96.81 213 ASN A O 1
ATOM 1663 N N . GLN A 1 214 ? -9.156 -6.570 31.409 1.00 96.62 214 GLN A N 1
ATOM 1664 C CA . GLN A 1 214 ? -8.917 -5.308 30.706 1.00 96.62 214 GLN A CA 1
ATOM 1665 C C . GLN A 1 214 ? -10.201 -4.778 30.063 1.00 96.62 214 GLN A C 1
ATOM 1667 O O . GLN A 1 214 ? -10.485 -3.594 30.196 1.00 96.62 214 GLN A O 1
ATOM 1672 N N . ILE A 1 215 ? -11.023 -5.643 29.460 1.00 96.81 215 ILE A N 1
ATOM 1673 C CA . ILE A 1 215 ? -12.327 -5.245 28.900 1.00 96.81 215 ILE A CA 1
ATOM 1674 C C . ILE A 1 215 ? -13.255 -4.683 29.986 1.00 96.81 215 ILE A C 1
ATOM 1676 O O . ILE A 1 215 ? -13.832 -3.611 29.809 1.00 96.81 215 ILE A O 1
ATOM 1680 N N . ASN A 1 216 ? -13.384 -5.371 31.123 1.00 96.44 216 ASN A N 1
ATOM 1681 C CA . ASN A 1 216 ? -14.234 -4.916 32.228 1.00 96.44 216 ASN A CA 1
ATOM 1682 C C . ASN A 1 216 ? -13.743 -3.590 32.823 1.00 96.44 216 ASN A C 1
ATOM 1684 O O . ASN A 1 216 ? -14.554 -2.728 33.176 1.00 96.44 216 ASN A O 1
ATOM 1688 N N . GLN A 1 217 ? -12.423 -3.400 32.893 1.00 96.75 217 GLN A N 1
ATOM 1689 C CA . GLN A 1 217 ? -11.837 -2.130 33.303 1.00 96.75 217 GLN A CA 1
ATOM 1690 C C . GLN A 1 217 ? -12.159 -1.021 32.292 1.00 96.75 217 GLN A C 1
ATOM 1692 O O . GLN A 1 217 ? -12.679 0.014 32.694 1.00 96.75 217 GLN A O 1
ATOM 1697 N N . MET A 1 218 ? -11.975 -1.265 30.988 1.00 96.62 218 MET A N 1
ATOM 1698 C CA . MET A 1 218 ? -12.338 -0.309 29.932 1.00 96.62 218 MET A CA 1
ATOM 1699 C C . MET A 1 218 ? -13.815 0.095 29.999 1.00 96.62 218 MET A C 1
ATOM 1701 O O . MET A 1 218 ? -14.138 1.268 29.842 1.00 96.62 218 MET A O 1
ATOM 1705 N N . LEU A 1 219 ? -14.720 -0.855 30.259 1.00 96.44 219 LEU A N 1
ATOM 1706 C CA . LEU A 1 219 ? -16.147 -0.568 30.412 1.00 96.44 219 LEU A CA 1
ATOM 1707 C C . LEU A 1 219 ? -16.429 0.281 31.661 1.00 96.44 219 LEU A C 1
ATOM 1709 O O . LEU A 1 219 ? -17.249 1.198 31.616 1.00 96.44 219 LEU A O 1
ATOM 1713 N N . THR A 1 220 ? -15.743 -0.008 32.768 1.00 96.94 220 THR A N 1
ATOM 1714 C CA . THR A 1 220 ? -15.845 0.775 34.007 1.00 96.94 220 THR A CA 1
ATOM 1715 C C . THR A 1 220 ? -15.370 2.208 33.791 1.00 96.94 220 THR A C 1
ATOM 1717 O O . THR A 1 220 ? -16.050 3.143 34.211 1.00 96.94 220 THR A O 1
ATOM 1720 N N . ASP A 1 221 ? -14.242 2.385 33.106 1.00 96.38 221 ASP A N 1
ATOM 1721 C CA . ASP A 1 221 ? -13.679 3.698 32.800 1.00 96.38 221 ASP A CA 1
ATOM 1722 C C . ASP A 1 221 ? -14.592 4.480 31.850 1.00 96.38 221 ASP A C 1
ATOM 1724 O O . ASP A 1 221 ? -14.868 5.654 32.086 1.00 96.38 221 ASP A O 1
ATOM 1728 N N . LEU A 1 222 ? -15.160 3.813 30.842 1.00 95.75 222 LEU A N 1
ATOM 1729 C CA . LEU A 1 222 ? -16.110 4.421 29.913 1.00 95.75 222 LEU A CA 1
ATOM 1730 C C . LEU A 1 222 ? -17.400 4.887 30.602 1.00 95.75 222 LEU A C 1
ATOM 1732 O O . LEU A 1 222 ? -17.931 5.939 30.265 1.00 95.75 222 LEU A O 1
ATOM 1736 N N . ASN A 1 223 ? -17.901 4.139 31.587 1.00 95.44 223 ASN A N 1
ATOM 1737 C CA . ASN A 1 223 ? -19.085 4.533 32.358 1.00 95.44 223 ASN A CA 1
ATOM 1738 C C . ASN A 1 223 ? -18.850 5.751 33.269 1.00 95.44 223 ASN A C 1
ATOM 1740 O O . ASN A 1 223 ? -19.817 6.317 33.770 1.00 95.44 223 ASN A O 1
ATOM 1744 N N . ARG A 1 224 ? -17.592 6.147 33.500 1.00 96.31 224 ARG A N 1
ATOM 1745 C CA . ARG A 1 224 ? -17.232 7.344 34.276 1.00 96.31 224 ARG A CA 1
ATOM 1746 C C . ARG A 1 224 ? -17.092 8.601 33.415 1.00 96.31 224 ARG A C 1
ATOM 1748 O O . ARG A 1 224 ? -16.931 9.683 33.971 1.00 96.31 224 ARG A O 1
ATOM 1755 N N . VAL A 1 225 ? -17.117 8.468 32.089 1.00 95.50 225 VAL A N 1
ATOM 1756 C CA . VAL A 1 225 ? -17.030 9.602 31.162 1.00 95.50 225 VAL A CA 1
ATOM 1757 C C . VAL A 1 225 ? -18.350 10.374 31.167 1.00 95.50 225 VAL A C 1
ATOM 1759 O O . VAL A 1 225 ? -19.421 9.782 31.040 1.00 95.50 225 VAL A O 1
ATOM 1762 N N . ASP A 1 226 ? -18.270 11.701 31.279 1.00 95.12 226 ASP A N 1
ATOM 1763 C CA . ASP A 1 226 ? -19.424 12.593 31.141 1.00 95.12 226 ASP A CA 1
ATOM 1764 C C . ASP A 1 226 ? -19.718 12.861 29.659 1.00 95.12 226 ASP A C 1
ATOM 1766 O O . ASP A 1 226 ? -19.150 13.766 29.039 1.00 95.12 226 ASP A O 1
ATOM 1770 N N . PHE A 1 227 ? -20.599 12.045 29.082 1.00 93.69 227 PHE A N 1
ATOM 1771 C CA . PHE A 1 227 ? -20.974 12.163 27.676 1.00 93.69 227 PHE A CA 1
ATOM 1772 C C . PHE A 1 227 ? -21.799 13.413 27.354 1.00 93.69 227 PHE A C 1
ATOM 1774 O O . PHE A 1 227 ? -21.787 13.824 26.196 1.00 93.69 227 PHE A O 1
ATOM 1781 N N . ASN A 1 228 ? -22.419 14.076 28.340 1.00 92.50 228 ASN A N 1
ATOM 1782 C CA . ASN A 1 228 ? -23.107 15.348 28.094 1.00 92.50 228 ASN A CA 1
ATOM 1783 C C . ASN A 1 228 ? -22.086 16.437 27.741 1.00 92.50 228 ASN A C 1
ATOM 1785 O O . ASN A 1 228 ? -22.227 17.136 26.742 1.00 92.50 228 ASN A O 1
ATOM 1789 N N . ASN A 1 229 ? -20.990 16.519 28.502 1.00 93.38 229 ASN A N 1
ATOM 1790 C CA . ASN A 1 229 ? -19.898 17.442 28.188 1.00 93.38 229 ASN A CA 1
ATOM 1791 C C . ASN A 1 229 ? -19.207 17.079 26.856 1.00 93.38 229 ASN A C 1
ATOM 1793 O O . ASN A 1 229 ? -18.850 17.961 26.078 1.00 93.38 229 ASN A O 1
ATOM 1797 N N . VAL A 1 230 ? -19.047 15.783 26.546 1.00 92.88 230 VAL A N 1
ATOM 1798 C CA . VAL A 1 230 ? -18.510 15.349 25.239 1.00 92.88 230 VAL A CA 1
ATOM 1799 C C . VAL A 1 230 ? -19.416 15.796 24.087 1.00 92.88 230 VAL A C 1
ATOM 1801 O O . VAL A 1 230 ? -18.903 16.265 23.071 1.00 92.88 230 VAL A O 1
ATOM 1804 N N . GLN A 1 231 ? -20.738 15.679 24.234 1.00 93.19 231 GLN A N 1
ATOM 1805 C CA . GLN A 1 231 ? -21.718 16.149 23.250 1.00 93.19 231 GLN A CA 1
ATOM 1806 C C . GLN A 1 231 ? -21.621 17.659 23.031 1.00 93.19 231 GLN A C 1
ATOM 1808 O O . GLN A 1 231 ? -21.442 18.094 21.893 1.00 93.19 231 GLN A O 1
ATOM 1813 N N . GLU A 1 232 ? -21.638 18.450 24.108 1.00 92.00 232 GLU A N 1
ATOM 1814 C CA . GLU A 1 232 ? -21.518 19.910 24.028 1.00 92.00 232 GLU A CA 1
ATOM 1815 C C . GLU A 1 232 ? -20.230 20.334 23.304 1.00 92.00 232 GLU A C 1
ATOM 1817 O O . GLU A 1 232 ? -20.267 21.166 22.391 1.00 92.00 232 GLU A O 1
ATOM 1822 N N . GLN A 1 233 ? -19.091 19.718 23.639 1.00 90.56 233 GLN A N 1
ATOM 1823 C CA . GLN A 1 233 ? -17.816 20.023 22.985 1.00 90.56 233 GLN A CA 1
ATOM 1824 C C . GLN A 1 233 ? -17.780 19.575 21.521 1.00 90.56 233 GLN A C 1
ATOM 1826 O O . GLN A 1 233 ? -17.295 20.317 20.666 1.00 90.56 233 GLN A O 1
ATOM 1831 N N . ALA A 1 234 ? -18.301 18.390 21.199 1.00 88.44 234 ALA A N 1
ATOM 1832 C CA . ALA A 1 234 ? -18.335 17.893 19.825 1.00 88.44 234 ALA A CA 1
ATOM 1833 C C . ALA A 1 234 ? -19.248 18.752 18.931 1.00 88.44 234 ALA A C 1
ATOM 1835 O O . ALA A 1 234 ? -18.899 19.050 17.784 1.00 88.44 234 ALA A O 1
ATOM 1836 N N . SER A 1 235 ? -20.380 19.207 19.466 1.00 90.50 235 SER A N 1
ATOM 1837 C CA . SER A 1 235 ? -21.273 20.155 18.801 1.00 90.50 235 SER A CA 1
ATOM 1838 C C . SER A 1 235 ? -20.576 21.499 18.557 1.00 90.50 235 SER A C 1
ATOM 1840 O O . SER A 1 235 ? -20.582 22.011 17.436 1.00 90.50 235 SER A O 1
ATOM 1842 N N . TRP A 1 236 ? -19.868 22.033 19.558 1.00 88.88 236 TRP A N 1
ATOM 1843 C CA . TRP A 1 236 ? -19.168 23.315 19.432 1.00 88.88 236 TRP A CA 1
ATOM 1844 C C . TRP A 1 236 ? -17.982 23.279 18.452 1.00 88.88 236 TRP A C 1
ATOM 1846 O O . TRP A 1 236 ? -17.790 24.219 17.681 1.00 88.88 236 TRP A O 1
ATOM 1856 N N . VAL A 1 237 ? -17.196 22.197 18.450 1.00 87.44 237 VAL A N 1
ATOM 1857 C CA . VAL A 1 237 ? -15.965 22.092 17.646 1.00 87.44 237 VAL A CA 1
ATOM 1858 C C . VAL A 1 237 ? -16.246 21.702 16.197 1.00 87.44 237 VAL A C 1
ATOM 1860 O O . VAL A 1 237 ? -15.692 22.306 15.277 1.00 87.44 237 VAL A O 1
ATOM 1863 N N . CYS A 1 238 ? -17.061 20.669 15.974 1.00 82.56 238 CYS A N 1
ATOM 1864 C CA . CYS A 1 238 ? -17.256 20.090 14.643 1.00 82.56 238 CYS A CA 1
ATOM 1865 C C . CYS A 1 238 ? -18.722 19.957 14.226 1.00 82.56 238 CYS A C 1
ATOM 1867 O O . CYS A 1 238 ? -18.992 19.303 13.220 1.00 82.56 238 CYS A O 1
ATOM 1869 N N . GLN A 1 239 ? -19.652 20.596 14.950 1.00 85.00 239 GLN A N 1
ATOM 1870 C CA . GLN A 1 239 ? -21.096 20.516 14.687 1.00 85.00 239 GLN A CA 1
ATOM 1871 C C . GLN A 1 239 ? -21.594 19.064 14.657 1.00 85.00 239 GLN A C 1
ATOM 1873 O O . GLN A 1 239 ? -22.496 18.711 13.896 1.00 85.00 239 GLN A O 1
ATOM 1878 N N . CYS A 1 240 ? -20.973 18.205 15.472 1.00 84.19 240 CYS A N 1
ATOM 1879 C CA . CYS A 1 240 ? -21.396 16.821 15.614 1.00 84.19 240 CYS A CA 1
ATOM 1880 C C . CYS A 1 240 ? -22.759 16.776 16.307 1.00 84.19 240 CYS A C 1
ATOM 1882 O O . CYS A 1 240 ? -22.962 17.455 17.311 1.00 84.19 240 CYS A O 1
ATOM 1884 N N . SER A 1 241 ? -23.687 15.972 15.786 1.00 88.94 241 SER A N 1
ATOM 1885 C CA . SER A 1 241 ? -25.003 15.831 16.406 1.00 88.94 241 SER A CA 1
ATOM 1886 C C . SER A 1 241 ? -24.929 15.000 17.688 1.00 88.94 241 SER A C 1
ATOM 1888 O O . SER A 1 241 ? -24.245 13.972 17.728 1.00 88.94 241 SER A O 1
ATOM 1890 N N . ASP A 1 242 ? -25.702 15.387 18.703 1.00 90.69 242 ASP A N 1
ATOM 1891 C CA . ASP A 1 242 ? -25.784 14.655 19.974 1.00 90.69 242 ASP A CA 1
ATOM 1892 C C . ASP A 1 242 ? -26.192 13.191 19.760 1.00 90.69 242 ASP A C 1
ATOM 1894 O O . ASP A 1 242 ? -25.653 12.287 20.400 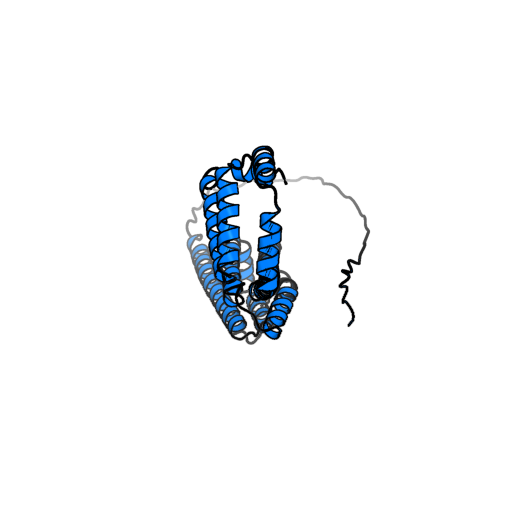1.00 90.69 242 ASP A O 1
ATOM 1898 N N . ALA A 1 243 ? -27.080 12.947 18.787 1.00 90.25 243 ALA A N 1
ATOM 1899 C CA . ALA A 1 243 ? -27.522 11.613 18.392 1.00 90.25 243 ALA A CA 1
ATOM 1900 C C . ALA A 1 243 ? -26.365 10.738 17.881 1.00 90.25 243 ALA A C 1
ATOM 1902 O O . ALA A 1 243 ? -26.298 9.556 18.216 1.00 90.25 243 ALA A O 1
ATOM 1903 N N . THR A 1 244 ? -25.428 11.306 17.113 1.00 89.69 244 THR A N 1
ATOM 1904 C CA . THR A 1 244 ? -24.227 10.590 16.659 1.00 89.69 244 THR A CA 1
ATOM 1905 C C . THR A 1 244 ? -23.360 10.192 17.848 1.00 89.69 244 THR A C 1
ATOM 1907 O O . THR A 1 244 ? -22.947 9.039 17.942 1.00 89.69 244 THR A O 1
ATOM 1910 N N . VAL A 1 245 ? -23.112 11.117 18.779 1.00 91.56 245 VAL A N 1
ATOM 1911 C CA . VAL A 1 245 ? -22.285 10.845 19.965 1.00 91.56 245 VAL A CA 1
ATOM 1912 C C . VAL A 1 245 ? -22.934 9.780 20.855 1.00 91.56 245 VAL A C 1
ATOM 1914 O O . VAL A 1 245 ? -22.259 8.823 21.233 1.00 91.56 245 VAL A O 1
ATOM 1917 N N . SER A 1 246 ? -24.244 9.876 21.117 1.00 92.56 246 SER A N 1
ATOM 1918 C CA . SER A 1 246 ? -24.984 8.862 21.884 1.00 92.56 246 SER A CA 1
ATOM 1919 C C . SER A 1 246 ? -24.969 7.492 21.212 1.00 92.56 246 SER A C 1
ATOM 1921 O O . SER A 1 246 ? -24.807 6.478 21.890 1.00 92.56 246 SER A O 1
ATOM 1923 N N . GLN A 1 247 ? -25.119 7.438 19.885 1.00 92.62 247 GLN A N 1
ATOM 1924 C CA . GLN A 1 247 ? -25.070 6.177 19.150 1.00 92.62 247 GLN A CA 1
ATOM 1925 C C . GLN A 1 247 ? -23.682 5.531 19.249 1.00 92.62 247 GLN A C 1
ATOM 1927 O O . GLN A 1 247 ? -23.582 4.335 19.522 1.00 92.62 247 GLN A O 1
ATOM 1932 N N . LEU A 1 248 ? -22.612 6.319 19.085 1.00 93.62 248 LEU A N 1
ATOM 1933 C CA . LEU A 1 248 ? -21.235 5.838 19.215 1.00 93.62 248 LEU A CA 1
ATOM 1934 C C . LEU A 1 248 ? -20.945 5.321 20.625 1.00 93.62 248 LEU A C 1
ATOM 1936 O O . LEU A 1 248 ? -20.366 4.247 20.765 1.00 93.62 248 LEU A O 1
ATOM 1940 N N . GLU A 1 249 ? -21.376 6.045 21.659 1.00 94.81 249 GLU A N 1
ATOM 1941 C CA . GLU A 1 249 ? -21.264 5.600 23.049 1.00 94.81 249 GLU A CA 1
ATOM 1942 C C . GLU A 1 249 ? -21.986 4.264 23.264 1.00 94.81 249 GLU A C 1
ATOM 1944 O O . GLU A 1 249 ? -21.402 3.310 23.793 1.00 94.81 249 GLU A O 1
ATOM 1949 N N . HIS A 1 250 ? -23.257 4.195 22.859 1.00 95.25 250 HIS A N 1
ATOM 1950 C CA . HIS A 1 250 ? -24.092 3.016 23.044 1.00 95.25 250 HIS A CA 1
ATOM 1951 C C . HIS A 1 250 ? -23.487 1.794 22.348 1.00 95.25 250 HIS A C 1
ATOM 1953 O O . HIS A 1 250 ? -23.360 0.724 22.953 1.00 95.25 250 HIS A O 1
ATOM 1959 N N . ASP A 1 251 ? -23.062 1.954 21.095 1.00 96.00 251 ASP A N 1
ATOM 1960 C CA . ASP A 1 251 ? -22.436 0.880 20.337 1.00 96.00 251 ASP A CA 1
ATOM 1961 C C . ASP A 1 251 ? -21.109 0.442 20.944 1.00 96.00 251 ASP A C 1
ATOM 1963 O O . ASP A 1 251 ? -20.879 -0.759 21.089 1.00 96.00 251 ASP A O 1
ATOM 1967 N N . PHE A 1 252 ? -20.263 1.383 21.363 1.00 95.75 252 PHE A N 1
ATOM 1968 C CA . PHE A 1 252 ? -18.980 1.061 21.979 1.00 95.75 252 PHE A CA 1
ATOM 1969 C C . PHE A 1 252 ? -19.170 0.245 23.267 1.00 95.75 252 PHE A C 1
ATOM 1971 O O . PHE A 1 252 ? -18.537 -0.801 23.440 1.00 95.75 252 PHE A O 1
ATOM 1978 N N . LYS A 1 253 ? -20.099 0.661 24.145 1.00 96.00 253 LYS A N 1
ATOM 1979 C CA . LYS A 1 253 ? -20.466 -0.088 25.364 1.00 96.00 253 LYS A CA 1
ATOM 1980 C C . LYS A 1 253 ? -20.969 -1.487 25.025 1.00 96.00 253 LYS A C 1
ATOM 1982 O O . LYS A 1 253 ? -20.512 -2.467 25.615 1.00 96.00 253 LYS A O 1
ATOM 1987 N N . ARG A 1 254 ? -21.867 -1.595 24.045 1.00 96.62 254 ARG A N 1
ATOM 1988 C CA . ARG A 1 254 ? -22.437 -2.868 23.590 1.00 96.62 254 ARG A CA 1
ATOM 1989 C C . ARG A 1 254 ? -21.366 -3.817 23.047 1.00 96.62 254 ARG A C 1
ATOM 1991 O O . ARG A 1 254 ? -21.440 -5.016 23.303 1.00 96.62 254 ARG A O 1
ATOM 1998 N N . ILE A 1 255 ? -20.395 -3.319 22.284 1.00 95.88 255 ILE A N 1
ATOM 1999 C CA . ILE A 1 255 ? -19.320 -4.137 21.701 1.00 95.88 255 ILE A CA 1
ATOM 2000 C C . ILE A 1 255 ? -18.358 -4.625 22.794 1.00 95.88 255 ILE A C 1
ATOM 2002 O O . ILE A 1 255 ? -18.010 -5.808 22.804 1.00 95.88 255 ILE A O 1
ATOM 2006 N N . LEU A 1 256 ? -18.003 -3.766 23.760 1.00 95.38 256 LEU A N 1
ATOM 2007 C CA . LEU A 1 256 ? -17.223 -4.174 24.936 1.00 95.38 256 LEU A CA 1
ATOM 2008 C C . LEU A 1 256 ? -17.933 -5.262 25.749 1.00 95.38 256 LEU A C 1
ATOM 2010 O O . LEU A 1 256 ? -17.336 -6.294 26.041 1.00 95.38 256 LEU A O 1
ATOM 2014 N N . GLN A 1 257 ? -19.211 -5.060 26.080 1.00 95.44 257 GLN A N 1
ATOM 2015 C CA . GLN A 1 257 ? -20.005 -6.003 26.881 1.00 95.44 257 GLN A CA 1
ATOM 2016 C C . GLN A 1 257 ? -20.151 -7.376 26.219 1.00 95.44 257 GLN A C 1
ATOM 2018 O O . GLN A 1 257 ? -20.228 -8.393 26.903 1.00 95.44 257 GLN A O 1
ATOM 2023 N N . LYS A 1 258 ? -20.176 -7.419 24.883 1.00 95.75 258 LYS A N 1
ATOM 2024 C CA . LYS A 1 258 ? -20.227 -8.669 24.116 1.00 95.75 258 LYS A CA 1
ATOM 2025 C C . LYS A 1 258 ? -18.892 -9.411 24.057 1.00 95.75 258 LYS A C 1
ATOM 2027 O O . LYS A 1 258 ? -18.865 -10.509 23.513 1.00 95.75 258 LYS A O 1
ATOM 2032 N N . HIS A 1 259 ? -17.806 -8.837 24.582 1.00 94.75 259 HIS A N 1
ATOM 2033 C CA . HIS A 1 259 ? -16.448 -9.356 24.400 1.00 94.75 259 HIS A CA 1
ATOM 2034 C C . HIS A 1 259 ? -16.115 -9.591 22.917 1.00 94.75 259 HIS A C 1
ATOM 2036 O O . HIS A 1 259 ? -15.557 -10.623 22.544 1.00 94.75 259 HIS A O 1
ATOM 2042 N N . ALA A 1 260 ? -16.497 -8.632 22.067 1.00 95.88 260 ALA A N 1
ATOM 2043 C CA . ALA A 1 260 ? -16.351 -8.755 20.625 1.00 95.88 260 ALA A CA 1
ATOM 2044 C C . ALA A 1 260 ? -14.881 -8.916 20.198 1.00 95.88 260 ALA A C 1
ATOM 2046 O O . ALA A 1 260 ? -13.963 -8.314 20.766 1.00 95.88 260 ALA A O 1
ATOM 2047 N N . SER A 1 261 ? -14.673 -9.710 19.153 1.00 96.31 261 SER A N 1
ATOM 2048 C CA . SER A 1 261 ? -13.379 -9.914 18.506 1.00 96.31 261 SER A CA 1
ATOM 2049 C C . SER A 1 261 ? -12.866 -8.642 17.822 1.00 96.31 261 SER A C 1
ATOM 2051 O O . SER A 1 261 ? -13.628 -7.731 17.500 1.00 96.31 261 SER A O 1
ATOM 2053 N N . LEU A 1 262 ? -11.557 -8.582 17.549 1.00 96.88 262 LEU A N 1
ATOM 2054 C CA . LEU A 1 262 ? -10.959 -7.453 16.825 1.00 96.88 262 LEU A CA 1
ATOM 2055 C C . LEU A 1 262 ? -11.610 -7.240 15.447 1.00 96.88 262 LEU A C 1
ATOM 2057 O O . LEU A 1 262 ? -11.750 -6.109 14.997 1.00 96.88 262 LEU A O 1
ATOM 2061 N N . GLU A 1 263 ? -12.005 -8.320 14.778 1.00 96.75 263 GLU A N 1
ATOM 2062 C CA . GLU A 1 263 ? -12.712 -8.281 13.502 1.00 96.75 263 GLU A CA 1
ATOM 2063 C C . GLU A 1 263 ? -14.069 -7.578 13.615 1.00 96.75 263 GLU A C 1
ATOM 2065 O O . GLU A 1 263 ? -14.387 -6.735 12.781 1.00 96.75 263 GLU A O 1
ATOM 2070 N N . GLU A 1 264 ? -14.844 -7.871 14.659 1.00 96.44 264 GLU A N 1
ATOM 2071 C CA . GLU A 1 264 ? -16.123 -7.199 14.919 1.00 96.44 264 GLU A CA 1
ATOM 2072 C C . GLU A 1 264 ? -15.921 -5.716 15.265 1.00 96.44 264 GLU A C 1
ATOM 2074 O O . GLU A 1 264 ? -16.676 -4.864 14.798 1.00 96.44 264 GLU A O 1
ATOM 2079 N N . TRP A 1 265 ? -14.864 -5.386 16.018 1.00 96.00 265 TRP A N 1
ATOM 2080 C CA . TRP A 1 265 ? -14.462 -3.995 16.258 1.00 96.00 265 TRP A CA 1
ATOM 2081 C C . TRP A 1 265 ? -14.125 -3.261 14.958 1.00 96.00 265 TRP A C 1
ATOM 2083 O O . TRP A 1 265 ? -14.563 -2.129 14.758 1.00 96.00 265 TRP A O 1
ATOM 2093 N N . ALA A 1 266 ? -13.372 -3.901 14.062 1.00 95.69 266 ALA A N 1
ATOM 2094 C CA . ALA A 1 266 ? -13.017 -3.326 12.771 1.00 95.69 266 ALA A CA 1
ATOM 2095 C C . ALA A 1 266 ? -14.251 -3.118 11.876 1.00 95.69 266 ALA A C 1
ATOM 2097 O O . ALA A 1 266 ? -14.368 -2.069 11.251 1.00 95.69 266 ALA A O 1
ATOM 2098 N N . GLN A 1 267 ? -15.193 -4.067 11.860 1.00 95.56 267 GLN A N 1
ATOM 2099 C CA . GLN A 1 267 ? -16.459 -3.936 11.125 1.00 95.56 267 GLN A CA 1
ATOM 2100 C C . GLN A 1 267 ? -17.327 -2.789 11.655 1.00 95.56 267 GLN A C 1
ATOM 2102 O O . GLN A 1 267 ? -17.919 -2.037 10.878 1.00 95.56 267 GLN A O 1
ATOM 2107 N N . TRP A 1 268 ? -17.396 -2.622 12.977 1.00 95.56 268 TRP A N 1
ATOM 2108 C CA . TRP A 1 268 ? -18.097 -1.484 13.564 1.00 95.56 268 TRP A CA 1
ATOM 2109 C C . TRP A 1 268 ? -17.432 -0.156 13.189 1.00 95.56 268 TRP A C 1
ATOM 2111 O O . TRP A 1 268 ? -18.127 0.761 12.758 1.00 95.56 268 TRP A O 1
ATOM 2121 N N . LEU A 1 269 ? -16.101 -0.061 13.280 1.00 94.38 269 LEU A N 1
ATOM 2122 C CA . LEU A 1 269 ? -15.366 1.136 12.860 1.00 94.38 269 LEU A CA 1
ATOM 2123 C C . LEU A 1 269 ? -15.608 1.472 11.384 1.00 94.38 269 LEU A C 1
ATOM 2125 O O . LEU A 1 269 ? -15.815 2.638 11.062 1.00 94.38 269 LEU A O 1
ATOM 2129 N N . ASP A 1 270 ? -15.635 0.473 10.502 1.00 92.56 270 ASP A N 1
ATOM 2130 C CA . ASP A 1 270 ? -15.949 0.655 9.080 1.00 92.56 270 ASP A CA 1
ATOM 2131 C C . ASP A 1 270 ? -17.373 1.202 8.870 1.00 92.56 270 ASP A C 1
ATOM 2133 O O . ASP A 1 270 ? -17.584 2.143 8.102 1.00 92.56 270 ASP A O 1
ATOM 2137 N N . THR A 1 271 ? -18.344 0.704 9.645 1.00 92.62 271 THR A N 1
ATOM 2138 C CA . THR A 1 271 ? -19.728 1.211 9.640 1.00 92.62 271 THR A CA 1
ATOM 2139 C C . THR A 1 271 ? -19.793 2.662 10.117 1.00 92.62 271 THR A C 1
ATOM 2141 O O . THR A 1 271 ? -20.486 3.479 9.512 1.00 92.62 271 THR A O 1
ATOM 2144 N N . VAL A 1 272 ? -19.057 3.006 11.176 1.00 91.00 272 VAL A N 1
ATOM 2145 C CA . VAL A 1 272 ? -18.981 4.373 11.710 1.00 91.00 272 VAL A CA 1
ATOM 2146 C C . VAL A 1 272 ? -18.372 5.322 10.683 1.00 91.00 272 VAL A C 1
ATOM 2148 O O . VAL A 1 272 ? -18.952 6.365 10.393 1.00 91.00 272 VAL A O 1
ATOM 2151 N N . VAL A 1 273 ? -17.229 4.951 10.103 1.00 89.00 273 VAL A N 1
ATOM 2152 C CA . VAL A 1 273 ? -16.540 5.753 9.086 1.00 89.00 273 VAL A CA 1
ATOM 2153 C C . VAL A 1 273 ? -17.436 5.954 7.872 1.00 89.00 273 VAL A C 1
ATOM 2155 O O . VAL A 1 273 ? -17.622 7.090 7.451 1.00 89.00 273 VAL A O 1
ATOM 2158 N N . THR A 1 274 ? -18.049 4.889 7.358 1.00 86.88 274 THR A N 1
ATOM 2159 C CA . THR A 1 274 ? -18.969 4.973 6.217 1.00 86.88 274 THR A CA 1
ATOM 2160 C C . THR A 1 274 ? -20.151 5.886 6.535 1.00 86.88 274 THR A C 1
ATOM 2162 O O . THR A 1 274 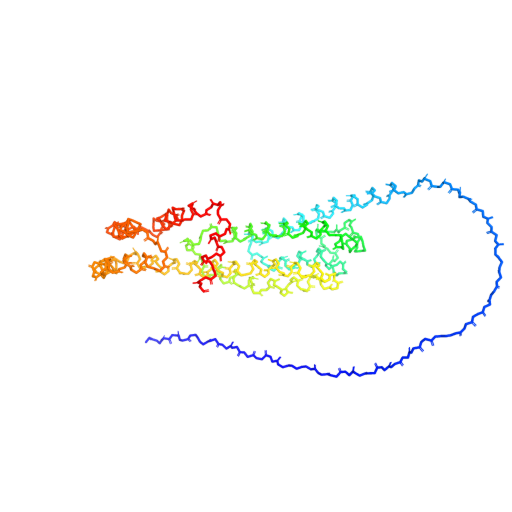? -20.439 6.799 5.771 1.00 86.88 274 THR A O 1
ATOM 2165 N N . SER A 1 275 ? -20.779 5.726 7.703 1.00 84.31 275 SER A N 1
ATOM 2166 C CA . SER A 1 275 ? -21.937 6.539 8.105 1.00 84.31 275 SER A CA 1
ATOM 2167 C C . SER A 1 275 ? -21.596 8.025 8.281 1.00 84.31 275 SER A C 1
ATOM 2169 O O . SER A 1 275 ? -22.434 8.883 8.014 1.00 84.31 275 SER A O 1
ATOM 2171 N N . ILE A 1 276 ? -20.374 8.346 8.724 1.00 80.56 276 ILE A N 1
ATOM 2172 C CA . ILE A 1 276 ? -19.906 9.728 8.927 1.00 80.56 276 ILE A CA 1
ATOM 2173 C C . ILE A 1 276 ? -19.386 10.355 7.625 1.00 80.56 276 ILE A C 1
ATOM 2175 O O . ILE A 1 276 ? -19.540 11.559 7.422 1.00 80.56 276 ILE A O 1
ATOM 2179 N N . LEU A 1 277 ? -18.757 9.572 6.744 1.00 75.56 277 LEU A N 1
ATOM 2180 C CA . LEU A 1 277 ? -18.178 10.066 5.493 1.00 75.56 277 LEU A CA 1
ATOM 2181 C C . LEU A 1 277 ? -19.187 10.134 4.346 1.00 75.56 277 LEU A C 1
ATOM 2183 O O . LEU A 1 277 ? -19.070 11.028 3.514 1.00 75.56 277 LEU A O 1
ATOM 2187 N N . GLN A 1 278 ? -20.188 9.256 4.305 1.00 71.94 278 GLN A N 1
ATOM 2188 C CA . GLN A 1 278 ? -21.202 9.230 3.246 1.00 71.94 278 GLN A CA 1
ATOM 2189 C C . GLN A 1 278 ? -21.931 10.582 3.056 1.00 71.94 278 GLN A C 1
ATOM 2191 O O . GLN A 1 278 ? -22.133 10.980 1.911 1.00 71.94 278 GLN A O 1
ATOM 2196 N N . PRO A 1 279 ? -22.261 11.364 4.107 1.00 68.94 279 PRO A N 1
ATOM 2197 C CA . PRO A 1 279 ? -22.804 12.720 3.947 1.00 68.94 279 PRO A CA 1
ATOM 2198 C C . PRO A 1 279 ? -21.822 13.747 3.353 1.00 68.94 279 PRO A C 1
ATOM 2200 O O . PRO A 1 279 ? -22.239 14.823 2.922 1.00 68.94 279 PRO A O 1
ATOM 2203 N N . LEU A 1 280 ? -20.518 13.456 3.368 1.00 63.81 280 LEU A N 1
ATOM 2204 C CA . LEU A 1 280 ? -19.464 14.316 2.821 1.00 63.81 280 LEU A CA 1
ATOM 2205 C C . LEU A 1 280 ? -19.146 13.970 1.358 1.00 63.81 280 LEU A C 1
ATOM 2207 O O . LEU A 1 280 ? -18.702 14.847 0.608 1.00 63.81 280 LEU A O 1
ATOM 2211 N N . GLU A 1 281 ? -19.408 12.731 0.932 1.00 56.06 281 GLU A N 1
ATOM 2212 C CA . GLU A 1 281 ? -19.244 12.274 -0.448 1.00 56.06 281 GLU A CA 1
ATOM 2213 C C . GLU A 1 281 ? -20.177 13.056 -1.391 1.00 56.06 281 GLU A C 1
ATOM 2215 O O . GLU A 1 281 ? -21.397 12.936 -1.357 1.00 56.06 281 GLU A O 1
ATOM 2220 N N . GLY A 1 282 ? -19.589 13.917 -2.229 1.00 55.25 282 GLY A N 1
ATOM 2221 C CA . GLY A 1 282 ? -20.307 14.820 -3.141 1.00 55.25 282 GLY A CA 1
ATOM 2222 C C . GLY A 1 282 ? -20.118 16.310 -2.840 1.00 55.25 282 GLY A C 1
ATOM 2223 O O . GLY A 1 282 ? -20.386 17.142 -3.705 1.00 55.25 282 GLY A O 1
ATOM 2224 N N . ASN A 1 283 ? -19.574 16.671 -1.671 1.00 55.94 283 ASN A N 1
ATOM 2225 C CA . ASN A 1 283 ? -19.351 18.064 -1.283 1.00 55.94 283 ASN A CA 1
ATOM 2226 C C . ASN A 1 283 ? -17.843 18.392 -1.226 1.00 55.94 283 ASN A C 1
ATOM 2228 O O . ASN A 1 283 ? -17.229 18.470 -0.162 1.00 55.94 283 ASN A O 1
ATOM 2232 N N . SER A 1 284 ? -17.217 18.592 -2.395 1.00 50.06 284 SER A N 1
ATOM 2233 C CA . SER A 1 284 ? -15.761 18.827 -2.551 1.00 50.06 284 SER A CA 1
ATOM 2234 C C . SER A 1 284 ? -15.203 20.006 -1.724 1.00 50.06 284 SER A C 1
ATOM 2236 O O . SER A 1 284 ? -14.002 20.055 -1.445 1.00 50.06 284 SER A O 1
ATOM 2238 N N . LEU A 1 285 ? -16.053 20.955 -1.319 1.00 50.78 285 LEU A N 1
ATOM 2239 C CA . LEU A 1 285 ? -15.707 22.091 -0.453 1.00 50.78 285 LEU A CA 1
ATOM 2240 C C . LEU A 1 285 ? -15.688 21.738 1.049 1.00 50.78 285 LEU A C 1
ATOM 2242 O O . LEU A 1 285 ? -15.014 22.415 1.826 1.00 50.78 285 LEU A O 1
ATOM 2246 N N . ALA A 1 286 ? -16.391 20.683 1.471 1.00 49.03 286 ALA A N 1
ATOM 2247 C CA . ALA A 1 286 ? -16.436 20.249 2.869 1.00 49.03 286 ALA A CA 1
ATOM 2248 C C . ALA A 1 286 ? -15.157 19.494 3.272 1.00 49.03 286 ALA A C 1
ATOM 2250 O O . ALA A 1 286 ? -14.601 19.762 4.337 1.00 49.03 286 ALA A O 1
ATOM 2251 N N . TYR A 1 287 ? -14.620 18.646 2.383 1.00 46.31 287 TYR A N 1
ATOM 2252 C CA . TYR A 1 287 ? -13.346 17.945 2.609 1.00 46.31 287 TYR A CA 1
ATOM 2253 C C . TYR A 1 287 ? -12.178 18.911 2.841 1.00 46.31 287 TYR A C 1
ATOM 2255 O O . TYR A 1 287 ? -11.360 18.707 3.736 1.00 46.31 287 TYR A O 1
ATOM 2263 N N . THR A 1 288 ? -12.111 19.996 2.066 1.00 42.16 288 THR A N 1
ATOM 2264 C CA . THR A 1 288 ? -11.023 20.979 2.158 1.00 42.16 288 THR A CA 1
ATOM 2265 C C . THR A 1 288 ? -11.146 21.905 3.367 1.00 42.16 288 THR A C 1
ATOM 2267 O O . THR A 1 288 ? -10.116 22.325 3.883 1.00 42.16 288 THR A O 1
ATOM 2270 N N . LYS A 1 289 ? -12.357 22.188 3.872 1.00 41.72 289 LYS A N 1
ATOM 2271 C CA . LYS A 1 289 ? -12.546 22.923 5.139 1.00 41.72 289 LYS A CA 1
ATOM 2272 C C . LYS A 1 289 ? -12.249 22.063 6.371 1.00 41.72 289 LYS A C 1
ATOM 2274 O O . LYS A 1 289 ? -11.586 22.547 7.282 1.00 41.72 289 LYS A O 1
ATOM 2279 N N . ALA A 1 290 ? -12.670 20.798 6.385 1.00 44.94 290 ALA A N 1
ATOM 2280 C CA . ALA A 1 290 ? -12.404 19.889 7.503 1.00 44.94 290 ALA A CA 1
ATOM 2281 C C . ALA A 1 290 ? -10.914 19.509 7.623 1.00 44.94 290 ALA A C 1
ATOM 2283 O O . ALA A 1 290 ? -10.417 19.311 8.728 1.00 44.94 290 ALA A O 1
ATOM 2284 N N . ALA A 1 291 ? -10.184 19.457 6.501 1.00 39.31 291 ALA A N 1
ATOM 2285 C CA . ALA A 1 291 ? -8.745 19.190 6.487 1.00 39.31 291 ALA A CA 1
ATOM 2286 C C . ALA A 1 291 ? -7.868 20.427 6.768 1.00 39.31 291 ALA A C 1
ATOM 2288 O O . ALA A 1 291 ? -6.712 20.261 7.137 1.00 39.31 291 ALA A O 1
ATOM 2289 N N . ARG A 1 292 ? -8.385 21.657 6.599 1.00 36.91 292 ARG A N 1
ATOM 2290 C CA . ARG A 1 292 ? -7.642 22.907 6.877 1.00 36.91 292 ARG A CA 1
ATOM 2291 C C . ARG A 1 292 ? -7.699 23.371 8.333 1.00 36.91 292 ARG A C 1
ATOM 2293 O O . ARG A 1 292 ? -6.923 24.245 8.693 1.00 36.91 292 ARG A O 1
ATOM 2300 N N . ASN A 1 293 ? -8.603 22.811 9.137 1.00 36.75 293 ASN A N 1
ATOM 2301 C CA . ASN A 1 293 ? -8.742 23.127 10.563 1.00 36.75 293 ASN A CA 1
ATOM 2302 C C . ASN A 1 293 ? -8.082 22.068 11.475 1.00 36.75 293 ASN A C 1
ATOM 2304 O O . ASN A 1 293 ? -8.520 21.878 12.609 1.00 36.75 293 ASN A O 1
ATOM 2308 N N . LYS A 1 294 ? -7.047 21.375 10.987 1.00 35.38 294 LYS A N 1
ATOM 2309 C CA . LYS A 1 294 ? -6.122 20.575 11.800 1.00 35.38 294 LYS A CA 1
ATOM 2310 C C . LYS A 1 294 ? -4.697 21.053 11.589 1.00 35.38 294 LYS A C 1
ATOM 2312 O O . LYS A 1 294 ? -4.363 21.345 10.420 1.00 35.38 294 LYS A O 1
#

pLDDT: mean 79.8, std 24.46, range [25.77, 98.69]